Protein AF-A0A832ASS2-F1 (afdb_monomer_lite)

pLDDT: mean 87.21, std 10.21, range [48.78, 98.19]

Secondary structure (DSSP, 8-state):
-HHHHHHHHHHHHHHHHHHHHHHHHTS-TTSHHIIIIIHHHHTSHHHHHHHT--STTTTHHHHHH--S-EEEEEEE-TT----HHHHHHHHHHHHHHHTS-EEEEEEE---SSEEPHHHHHHHHHHHHHHS-TT-EEEEEEEESEESS-TT-SEEEETTTEEEEEHHHHHHHHTT-GGGHHHHHHHHHHHHHHHHTTPPPB--TTSTTBGGGT-HHHHHHH-SS----S--HHHHHHHHHHHHTT-

Radius of gyration: 19.68 Å; chains: 1; bounding box: 65×34×56 Å

Foldseek 3Di:
DVVVVVVVVVVVVVVVVLVVLLCVLVDDCPDPCNLAVLLVLLCDPVSCVSSVQFFFQSVQCVQQVNDDEEEEEEEEAPPDDDDPVLVVLLQVQSCVLNVHHYDYHYDHDDDADAAELVNVVVVCVVVCVPDDDPHQYAYEYEHCHYPDDPFFQKAANTLRYIYGHPVLLCVLCVVPVVCSSLLVLLRSVLRVLRSSPDAADPDLLASSHPLSGGSVSCNVNPPPDDRNHGDPVSSVVSVCSSVVHD

Structure (mmCIF, N/CA/C/O backbone):
data_AF-A0A832ASS2-F1
#
_entry.id   AF-A0A832ASS2-F1
#
loop_
_atom_site.group_PDB
_atom_site.id
_atom_site.type_symbol
_atom_site.label_atom_id
_atom_site.label_alt_id
_atom_site.label_comp_id
_atom_site.label_asym_id
_atom_site.label_entity_id
_atom_site.label_seq_id
_atom_site.pdbx_PDB_ins_code
_atom_site.Cartn_x
_atom_site.Cartn_y
_atom_site.Cartn_z
_atom_site.occupancy
_atom_site.B_iso_or_equiv
_atom_site.auth_seq_id
_atom_site.auth_comp_id
_atom_site.auth_asym_id
_atom_site.auth_atom_id
_atom_site.pdbx_PDB_model_num
ATOM 1 N N . MET A 1 1 ? 43.559 -0.424 -31.364 1.00 61.47 1 MET A N 1
ATOM 2 C CA . MET A 1 1 ? 42.713 0.794 -31.446 1.00 61.47 1 MET A CA 1
ATOM 3 C C . MET A 1 1 ? 41.232 0.488 -31.667 1.00 61.47 1 MET A C 1
ATOM 5 O O . MET A 1 1 ? 40.441 1.004 -30.897 1.00 61.47 1 MET A O 1
ATOM 9 N N . LYS A 1 2 ? 40.840 -0.376 -32.620 1.00 70.19 2 LYS A N 1
ATOM 10 C CA . LYS A 1 2 ? 39.419 -0.649 -32.941 1.00 70.19 2 LYS A CA 1
ATOM 11 C C . LYS A 1 2 ? 38.552 -1.155 -31.769 1.00 70.19 2 LYS A C 1
ATOM 13 O O . LYS A 1 2 ? 37.398 -0.761 -31.664 1.00 70.19 2 LYS A O 1
ATOM 18 N N . THR A 1 3 ? 39.105 -1.963 -30.863 1.00 80.50 3 THR A N 1
ATOM 19 C CA . THR A 1 3 ? 38.368 -2.499 -29.701 1.00 80.50 3 THR A CA 1
ATOM 20 C C . THR A 1 3 ? 37.993 -1.422 -28.683 1.00 80.50 3 THR A C 1
ATOM 22 O O . THR A 1 3 ? 36.864 -1.405 -28.214 1.00 80.50 3 THR A O 1
ATOM 25 N N . LYS A 1 4 ? 38.889 -0.464 -28.406 1.00 84.56 4 LYS A N 1
ATOM 26 C CA . LYS A 1 4 ? 38.627 0.638 -27.462 1.00 84.56 4 LYS A CA 1
ATOM 27 C C . LYS A 1 4 ? 37.506 1.561 -27.951 1.00 84.56 4 LYS A C 1
ATOM 29 O O . LYS A 1 4 ? 36.667 1.970 -27.158 1.00 84.56 4 LYS A O 1
ATOM 34 N N . THR A 1 5 ? 37.465 1.851 -29.253 1.00 89.06 5 THR A N 1
ATOM 35 C CA . THR A 1 5 ? 36.404 2.670 -29.861 1.00 89.06 5 THR A CA 1
ATOM 36 C C . THR A 1 5 ? 35.049 1.961 -29.824 1.00 89.06 5 THR A C 1
ATOM 38 O O . THR A 1 5 ? 34.050 2.586 -29.483 1.00 89.06 5 THR A O 1
ATOM 41 N N . ALA A 1 6 ? 35.010 0.654 -30.108 1.00 89.44 6 ALA A N 1
ATOM 42 C CA . ALA A 1 6 ? 33.781 -0.136 -30.025 1.00 89.44 6 ALA A CA 1
ATOM 43 C C . ALA A 1 6 ? 33.250 -0.236 -28.584 1.00 89.44 6 ALA A C 1
ATOM 45 O O . ALA A 1 6 ? 32.058 -0.047 -28.360 1.00 89.44 6 ALA A O 1
ATOM 46 N N . SER A 1 7 ? 34.130 -0.459 -27.599 1.00 91.19 7 SER A N 1
ATOM 47 C CA . SER A 1 7 ? 33.746 -0.476 -26.181 1.00 91.19 7 SER A CA 1
ATOM 48 C C . SER A 1 7 ? 33.208 0.875 -25.704 1.00 91.19 7 SER A C 1
ATOM 50 O O . SER A 1 7 ? 32.230 0.908 -24.964 1.00 91.19 7 SER A O 1
ATOM 52 N N . LEU A 1 8 ? 33.806 1.987 -26.148 1.00 93.94 8 LEU A N 1
ATOM 53 C CA . LEU A 1 8 ? 33.330 3.328 -25.805 1.00 93.94 8 LEU A CA 1
ATOM 54 C C . LEU A 1 8 ? 31.945 3.614 -26.403 1.00 93.94 8 LEU A C 1
ATOM 56 O O . LEU A 1 8 ? 31.079 4.138 -25.709 1.00 93.94 8 LEU A O 1
ATOM 60 N N . LEU A 1 9 ? 31.723 3.245 -27.668 1.00 94.56 9 LEU A N 1
ATOM 61 C CA . LEU A 1 9 ? 30.418 3.390 -28.319 1.00 94.56 9 LEU A CA 1
ATOM 62 C C . LEU A 1 9 ? 29.346 2.555 -27.619 1.00 94.56 9 LEU A C 1
ATOM 64 O O . LEU A 1 9 ? 28.257 3.059 -27.365 1.00 94.56 9 LEU A O 1
ATOM 68 N N . LEU A 1 10 ? 29.665 1.309 -27.258 1.00 94.81 10 LEU A N 1
ATOM 69 C CA . LEU A 1 10 ? 28.749 0.450 -26.513 1.00 94.81 10 LEU A CA 1
ATOM 70 C C . LEU A 1 10 ? 28.379 1.070 -25.159 1.00 94.81 10 LEU A C 1
ATOM 72 O O . LEU A 1 10 ? 27.199 1.148 -24.828 1.00 94.81 10 LEU A O 1
ATOM 76 N N . LEU A 1 11 ? 29.369 1.557 -24.404 1.00 94.81 11 LEU A N 1
ATOM 77 C CA . LEU A 1 11 ? 29.136 2.234 -23.127 1.00 94.81 11 LEU A CA 1
ATOM 78 C C . LEU A 1 11 ? 28.229 3.461 -23.298 1.00 94.81 11 LEU A C 1
ATOM 80 O O . LEU A 1 11 ? 27.300 3.659 -22.521 1.00 94.81 11 LEU A O 1
ATOM 84 N N . LEU A 1 12 ? 28.469 4.262 -24.337 1.00 95.94 12 LEU A N 1
ATOM 85 C CA . LEU A 1 12 ? 27.682 5.456 -24.625 1.00 95.94 12 LEU A CA 1
ATOM 86 C C . LEU A 1 12 ? 26.229 5.111 -24.981 1.00 95.94 12 LEU A C 1
ATOM 88 O O . LEU A 1 12 ? 25.313 5.758 -24.482 1.00 95.94 12 LEU A O 1
ATOM 92 N N . VAL A 1 13 ? 26.005 4.052 -25.765 1.00 95.69 13 VAL A N 1
ATOM 93 C CA . VAL A 1 13 ? 24.655 3.543 -26.063 1.00 95.69 13 VAL A CA 1
ATOM 94 C C . VAL A 1 13 ? 23.940 3.099 -24.786 1.00 95.69 13 VAL A C 1
ATOM 96 O O . VAL A 1 13 ? 22.773 3.442 -24.598 1.00 95.69 13 VAL A O 1
ATOM 99 N N . VAL A 1 14 ? 24.626 2.391 -23.883 1.00 93.44 14 VAL A N 1
ATOM 100 C CA . VAL A 1 14 ? 24.051 1.962 -22.597 1.00 93.44 14 VAL A CA 1
ATOM 101 C C . VAL A 1 14 ? 23.665 3.166 -21.735 1.00 93.44 14 VAL A C 1
ATOM 103 O O . VAL A 1 14 ? 22.547 3.211 -21.228 1.00 93.44 14 VAL A O 1
ATOM 106 N N . ILE A 1 15 ? 24.544 4.167 -21.617 1.00 93.94 15 ILE A N 1
ATOM 107 C CA . ILE A 1 15 ? 24.279 5.382 -20.831 1.00 93.94 15 ILE A CA 1
ATOM 108 C C . ILE A 1 15 ? 23.090 6.159 -21.405 1.00 93.94 15 ILE A C 1
ATOM 110 O O . ILE A 1 15 ? 22.193 6.537 -20.655 1.00 93.94 15 ILE A O 1
ATOM 114 N N . ILE A 1 16 ? 23.046 6.372 -22.724 1.00 93.88 16 ILE A N 1
ATOM 115 C CA . ILE A 1 16 ? 21.930 7.080 -23.369 1.00 93.88 16 ILE A CA 1
ATOM 116 C C . ILE A 1 16 ? 20.623 6.317 -23.162 1.00 93.88 16 ILE A C 1
ATOM 118 O O . ILE A 1 16 ? 19.623 6.922 -22.787 1.00 93.88 16 ILE A O 1
ATOM 122 N N . THR A 1 17 ? 20.634 4.997 -23.354 1.00 89.94 17 THR A N 1
ATOM 123 C CA . THR A 1 17 ? 19.448 4.158 -23.134 1.00 89.94 17 THR A CA 1
ATOM 124 C C . THR A 1 17 ? 18.961 4.279 -21.693 1.00 89.94 17 THR A C 1
ATOM 126 O O . THR A 1 17 ? 17.774 4.490 -21.466 1.00 89.94 17 THR A O 1
ATOM 129 N N . PHE A 1 18 ? 19.872 4.223 -20.719 1.00 89.50 18 PHE A N 1
ATOM 130 C CA . PHE A 1 18 ? 19.542 4.398 -19.307 1.00 89.50 18 PHE A CA 1
ATOM 131 C C . PHE A 1 18 ? 18.921 5.772 -19.009 1.00 89.50 18 PHE A C 1
ATOM 133 O O . PHE A 1 18 ? 17.894 5.843 -18.338 1.00 89.50 18 PHE A O 1
ATOM 140 N N . ILE A 1 19 ? 19.493 6.856 -19.545 1.00 89.25 19 ILE A N 1
ATOM 141 C CA . ILE A 1 19 ? 18.952 8.214 -19.378 1.00 89.25 19 ILE A CA 1
ATOM 142 C C . ILE A 1 19 ? 17.546 8.312 -19.977 1.00 89.25 19 ILE A C 1
ATOM 144 O O . ILE A 1 19 ? 16.642 8.820 -19.319 1.00 89.25 19 ILE A O 1
ATOM 148 N N . VAL A 1 20 ? 17.341 7.800 -21.195 1.00 89.06 20 VAL A N 1
ATOM 149 C CA . VAL A 1 20 ? 16.027 7.809 -21.857 1.00 89.06 20 VAL A CA 1
ATOM 150 C C . VAL A 1 20 ? 14.998 7.030 -21.040 1.00 89.06 20 VAL A C 1
ATOM 152 O O . VAL A 1 20 ? 13.905 7.540 -20.820 1.00 89.06 20 VAL A O 1
ATOM 155 N N . LEU A 1 21 ? 15.348 5.840 -20.543 1.00 87.06 21 LEU A N 1
ATOM 156 C CA . LEU A 1 21 ? 14.458 5.040 -19.696 1.00 87.06 21 LEU A CA 1
ATOM 157 C C . LEU A 1 21 ? 14.083 5.783 -18.412 1.00 87.06 21 LEU A C 1
ATOM 159 O O . LEU A 1 21 ? 12.909 5.842 -18.064 1.00 87.06 21 LEU A O 1
ATOM 163 N N . LYS A 1 22 ? 15.057 6.401 -17.737 1.00 86.69 22 LYS A N 1
ATOM 164 C CA . LYS A 1 22 ? 14.805 7.171 -16.515 1.00 86.69 22 LYS A CA 1
ATOM 165 C C . LYS A 1 22 ? 13.899 8.379 -16.771 1.00 86.69 22 LYS A C 1
ATOM 167 O O . LYS A 1 22 ? 12.988 8.636 -15.993 1.00 86.69 22 LYS A O 1
ATOM 172 N N . LEU A 1 23 ? 14.111 9.092 -17.879 1.00 86.75 23 LEU A N 1
ATOM 173 C CA . LEU A 1 23 ? 13.244 10.203 -18.285 1.00 86.75 23 LEU A CA 1
ATOM 174 C C . LEU A 1 23 ? 11.825 9.742 -18.644 1.00 86.75 23 LEU A C 1
ATOM 176 O O . LEU A 1 23 ? 10.882 10.492 -18.426 1.00 86.75 23 LEU A O 1
ATOM 180 N N . GLN A 1 24 ? 11.663 8.535 -19.194 1.00 86.50 24 GLN A N 1
ATOM 181 C CA . GLN A 1 24 ? 10.342 7.975 -19.487 1.00 86.50 24 GLN A CA 1
ATOM 182 C C . GLN A 1 24 ? 9.594 7.561 -18.218 1.00 86.50 24 GLN A C 1
ATOM 184 O O . GLN A 1 24 ? 8.413 7.878 -18.113 1.00 86.50 24 GLN A O 1
ATOM 189 N N . VAL A 1 25 ? 10.279 6.930 -17.256 1.00 83.44 25 VAL A N 1
ATOM 190 C CA . VAL A 1 25 ? 9.708 6.584 -15.940 1.00 83.44 25 VAL A CA 1
ATOM 191 C C . VAL A 1 25 ? 9.197 7.833 -15.224 1.00 83.44 25 VAL A C 1
ATOM 193 O O . VAL A 1 25 ? 8.066 7.849 -14.765 1.00 83.44 25 VAL A O 1
ATOM 196 N N . LEU A 1 26 ? 9.993 8.905 -15.199 1.00 81.06 26 LEU A N 1
ATOM 197 C CA . LEU A 1 26 ? 9.614 10.186 -14.584 1.00 81.06 26 LEU A CA 1
ATOM 198 C C . LEU A 1 26 ? 8.683 11.043 -15.465 1.00 81.06 26 LEU A C 1
ATOM 200 O O . LEU A 1 26 ? 8.367 12.180 -15.117 1.00 81.06 26 LEU A O 1
ATOM 204 N N . GLY A 1 27 ? 8.333 10.547 -16.652 1.00 80.00 27 GLY A N 1
ATOM 205 C CA . GLY A 1 27 ? 7.534 11.254 -17.640 1.00 80.00 27 GLY A CA 1
ATOM 206 C C . GLY A 1 27 ? 6.031 11.064 -17.436 1.00 80.00 27 GLY A C 1
ATOM 207 O O . GLY A 1 27 ? 5.545 10.753 -16.359 1.00 80.00 27 GLY A O 1
ATOM 208 N N . ASN A 1 28 ? 5.264 11.254 -18.509 1.00 77.69 28 ASN A N 1
ATOM 209 C CA . ASN A 1 28 ? 3.808 11.107 -18.479 1.00 77.69 28 ASN A CA 1
ATOM 210 C C . ASN A 1 28 ? 3.389 9.644 -18.227 1.00 77.69 28 ASN A C 1
ATOM 212 O O . ASN A 1 28 ? 3.746 8.759 -19.014 1.00 77.69 28 ASN A O 1
ATOM 216 N N . GLU A 1 29 ? 2.552 9.410 -17.211 1.00 72.50 29 GLU A N 1
ATOM 217 C CA . GLU A 1 29 ? 1.964 8.099 -16.881 1.00 72.50 29 GLU A CA 1
ATOM 218 C C . GLU A 1 29 ? 1.182 7.463 -18.038 1.00 72.50 29 GLU A C 1
ATOM 220 O O . GLU A 1 29 ? 1.170 6.246 -18.215 1.00 72.50 29 GLU A O 1
ATOM 225 N N . ASN A 1 30 ? 0.626 8.281 -18.931 1.00 75.38 30 ASN A N 1
ATOM 226 C CA . ASN A 1 30 ? -0.091 7.806 -20.112 1.00 75.38 30 ASN A CA 1
ATOM 227 C C . ASN A 1 30 ? 0.821 7.431 -21.292 1.00 75.38 30 ASN A C 1
ATOM 229 O O . ASN A 1 30 ? 0.328 7.046 -22.358 1.00 75.38 30 ASN A O 1
ATOM 233 N N . SER A 1 31 ? 2.144 7.543 -21.147 1.00 79.94 31 SER A N 1
ATOM 234 C CA . SER A 1 31 ? 3.080 7.152 -22.200 1.00 79.94 31 SER A CA 1
ATOM 235 C C . SER A 1 31 ? 3.002 5.648 -22.485 1.00 79.94 31 SER A C 1
ATOM 237 O O . SER A 1 31 ? 2.748 4.833 -21.599 1.00 79.94 31 SER A O 1
ATOM 239 N N . GLY A 1 32 ? 3.262 5.244 -23.734 1.00 78.25 32 GLY A N 1
ATOM 240 C CA . GLY A 1 32 ? 3.297 3.820 -24.092 1.00 78.25 32 GLY A CA 1
ATOM 241 C C . GLY A 1 32 ? 4.298 3.023 -23.245 1.00 78.25 32 GLY A C 1
ATOM 242 O O . GLY A 1 32 ? 4.034 1.875 -22.910 1.00 78.25 32 GLY A O 1
ATOM 243 N N . PHE A 1 33 ? 5.402 3.655 -22.833 1.00 82.44 33 PHE A N 1
ATOM 244 C CA . PHE A 1 33 ? 6.377 3.054 -21.928 1.00 82.44 33 PHE A CA 1
ATOM 245 C C . PHE A 1 33 ? 5.782 2.784 -20.537 1.00 82.44 33 PHE A C 1
ATOM 247 O O . PHE A 1 33 ? 5.849 1.642 -20.075 1.00 82.44 33 PHE A O 1
ATOM 254 N N . ASN A 1 34 ? 5.154 3.781 -19.902 1.00 76.88 34 ASN A N 1
ATOM 255 C CA . ASN A 1 34 ? 4.555 3.613 -18.571 1.00 76.88 34 ASN A CA 1
ATOM 256 C C . ASN A 1 34 ? 3.369 2.641 -18.596 1.00 76.88 34 ASN A C 1
ATOM 258 O O . ASN A 1 34 ? 3.227 1.808 -17.706 1.00 76.88 34 ASN A O 1
ATOM 262 N N . ARG A 1 35 ? 2.604 2.617 -19.692 1.00 74.12 35 ARG A N 1
ATOM 263 C CA . ARG A 1 35 ? 1.471 1.697 -19.843 1.00 74.12 35 ARG A CA 1
ATOM 264 C C . ARG A 1 35 ? 1.844 0.230 -20.032 1.00 74.12 35 ARG A C 1
ATOM 266 O O . ARG A 1 35 ? 0.951 -0.587 -19.859 1.00 74.12 35 ARG A O 1
ATOM 273 N N . THR A 1 36 ? 3.066 -0.127 -20.438 1.00 79.19 36 THR A N 1
ATOM 274 C CA . THR A 1 36 ? 3.430 -1.541 -20.697 1.00 79.19 36 THR A CA 1
ATOM 275 C C . THR A 1 36 ? 4.758 -1.972 -20.093 1.00 79.19 36 THR A C 1
ATOM 277 O O . THR A 1 36 ? 4.878 -3.074 -19.562 1.00 79.19 36 THR A O 1
ATOM 280 N N . THR A 1 37 ? 5.788 -1.140 -20.208 1.00 84.25 37 THR A N 1
ATOM 281 C CA . THR A 1 37 ? 7.160 -1.509 -19.846 1.00 84.25 37 THR A CA 1
ATOM 282 C C . THR A 1 37 ? 7.429 -1.266 -18.369 1.00 84.25 37 THR A C 1
ATOM 284 O O . THR A 1 37 ? 8.083 -2.101 -17.745 1.00 84.25 37 THR A O 1
ATOM 287 N N . ARG A 1 38 ? 6.880 -0.184 -17.799 1.00 86.69 38 ARG A N 1
ATOM 288 C CA . ARG A 1 38 ? 6.994 0.132 -16.366 1.00 86.69 38 ARG A CA 1
ATOM 289 C C . ARG A 1 38 ? 6.478 -1.014 -15.499 1.00 86.69 38 ARG A C 1
ATOM 291 O O . ARG A 1 38 ? 7.225 -1.493 -14.658 1.00 86.69 38 ARG A O 1
ATOM 298 N N . TYR A 1 39 ? 5.310 -1.572 -15.827 1.00 85.19 39 TYR A N 1
ATOM 299 C CA . TYR A 1 39 ? 4.782 -2.776 -15.173 1.00 85.19 39 TYR A CA 1
ATOM 300 C C . TYR A 1 39 ? 5.780 -3.949 -15.183 1.00 85.19 39 TYR A C 1
ATOM 302 O O . TYR A 1 39 ? 6.123 -4.509 -14.143 1.00 85.19 39 TYR A O 1
ATOM 310 N N . ARG A 1 40 ? 6.301 -4.311 -16.366 1.00 86.62 40 ARG A N 1
ATOM 311 C CA . ARG A 1 40 ? 7.215 -5.458 -16.523 1.00 86.62 40 ARG A CA 1
ATOM 312 C C . ARG A 1 40 ? 8.526 -5.264 -15.767 1.00 86.62 40 ARG A C 1
ATOM 314 O O . ARG A 1 40 ? 9.042 -6.213 -15.182 1.00 86.62 40 ARG A O 1
ATOM 321 N N . LEU A 1 41 ? 9.071 -4.049 -15.792 1.00 88.19 41 LEU A N 1
ATOM 322 C CA . LEU A 1 41 ? 10.289 -3.705 -15.062 1.00 88.19 41 LEU A CA 1
ATOM 323 C C . LEU A 1 41 ? 10.037 -3.641 -13.553 1.00 88.19 41 LEU A C 1
ATOM 325 O O . LEU A 1 41 ? 10.877 -4.113 -12.790 1.00 88.19 41 LEU A O 1
ATOM 329 N N . GLY A 1 42 ? 8.867 -3.159 -13.131 1.00 86.62 42 GLY A N 1
ATOM 330 C CA . GLY A 1 42 ? 8.421 -3.103 -11.739 1.00 86.62 42 GLY A CA 1
ATOM 331 C C . GLY A 1 42 ? 8.400 -4.465 -11.045 1.00 86.62 42 GLY A C 1
ATOM 332 O O . GLY A 1 42 ? 8.463 -4.540 -9.825 1.00 86.62 42 GLY A O 1
ATOM 333 N N . LYS A 1 43 ? 8.422 -5.583 -11.779 1.00 85.81 43 LYS A N 1
ATOM 334 C CA . LYS A 1 43 ? 8.597 -6.916 -11.181 1.00 85.81 43 LYS A CA 1
ATOM 335 C C . LYS A 1 43 ? 9.949 -7.098 -10.473 1.00 85.81 43 LYS A C 1
ATOM 337 O O . LYS A 1 43 ? 10.051 -7.925 -9.568 1.00 85.81 43 LYS A O 1
ATOM 342 N N . TYR A 1 44 ? 10.984 -6.362 -10.879 1.00 85.69 44 TYR A N 1
ATOM 343 C CA . TYR A 1 44 ? 12.352 -6.561 -10.409 1.00 85.69 44 TYR A CA 1
ATOM 344 C C . TYR A 1 44 ? 12.806 -5.442 -9.463 1.00 85.69 44 TYR A C 1
ATOM 346 O O . TYR A 1 44 ? 12.848 -4.277 -9.853 1.00 85.69 44 TYR A O 1
ATOM 354 N N . ASP A 1 45 ? 13.258 -5.807 -8.258 1.00 84.12 45 ASP A N 1
ATOM 355 C CA . ASP A 1 45 ? 13.753 -4.853 -7.248 1.00 84.12 45 ASP A CA 1
ATOM 356 C C . ASP A 1 45 ? 14.862 -3.944 -7.790 1.00 84.12 45 ASP A C 1
ATOM 358 O O . ASP A 1 45 ? 14.830 -2.730 -7.605 1.00 84.12 45 ASP A O 1
ATOM 362 N N . TRP A 1 46 ? 15.830 -4.517 -8.516 1.00 86.00 46 TRP A N 1
ATOM 363 C CA . TRP A 1 46 ? 16.938 -3.744 -9.079 1.00 86.00 46 TRP A CA 1
ATOM 364 C C . TRP A 1 46 ? 16.447 -2.674 -10.055 1.00 86.00 46 TRP A C 1
ATOM 366 O O . TRP A 1 46 ? 17.014 -1.585 -10.090 1.00 86.00 46 TRP A O 1
ATOM 376 N N . ALA A 1 47 ? 15.404 -2.964 -10.837 1.00 88.38 47 ALA A N 1
ATOM 377 C CA . ALA A 1 47 ? 14.887 -2.027 -11.820 1.00 88.38 47 ALA A CA 1
ATOM 378 C C . ALA A 1 47 ? 14.208 -0.859 -11.111 1.00 88.38 47 ALA A C 1
ATOM 380 O O . ALA A 1 47 ? 14.469 0.284 -11.475 1.00 88.38 47 ALA A O 1
ATOM 381 N N . ARG A 1 48 ? 13.415 -1.127 -10.064 1.00 88.44 48 ARG A N 1
ATOM 382 C CA . ARG A 1 48 ? 12.783 -0.074 -9.261 1.00 88.44 48 ARG A CA 1
ATOM 383 C C . ARG A 1 48 ? 13.796 0.857 -8.625 1.00 88.44 48 ARG A C 1
ATOM 385 O O . ARG A 1 48 ? 13.725 2.061 -8.843 1.00 88.44 48 ARG A O 1
ATOM 392 N N . THR A 1 49 ? 14.802 0.300 -7.960 1.00 86.00 49 THR A N 1
ATOM 393 C CA . THR A 1 49 ? 15.857 1.086 -7.312 1.00 86.00 49 THR A CA 1
ATOM 394 C C . THR A 1 49 ? 16.674 1.904 -8.315 1.00 86.00 49 THR A C 1
ATOM 396 O O . THR A 1 49 ? 16.963 3.074 -8.085 1.00 86.00 49 THR A O 1
ATOM 399 N N . VAL A 1 50 ? 17.072 1.305 -9.442 1.00 87.38 50 VAL A N 1
ATOM 400 C CA . VAL A 1 50 ? 17.967 1.955 -10.416 1.00 87.38 50 VAL A CA 1
ATOM 401 C C . VAL A 1 50 ? 17.233 2.998 -11.266 1.00 87.38 50 VAL A C 1
ATOM 403 O O . VAL A 1 50 ? 17.810 4.038 -11.598 1.00 87.38 50 VAL A O 1
ATOM 406 N N . LEU A 1 51 ? 15.970 2.741 -11.613 1.00 88.12 51 LEU A N 1
ATOM 407 C CA . LEU A 1 51 ? 15.146 3.653 -12.407 1.00 88.12 51 LEU A CA 1
ATOM 408 C C . LEU A 1 51 ? 14.381 4.672 -11.551 1.00 88.12 51 LEU A C 1
ATOM 410 O O . LEU A 1 51 ? 13.928 5.673 -12.098 1.00 88.12 51 LEU A O 1
ATOM 414 N N . GLY A 1 52 ? 14.298 4.463 -10.234 1.00 87.75 52 GLY A N 1
ATOM 415 C CA . GLY A 1 52 ? 13.542 5.311 -9.311 1.00 87.75 52 GLY A CA 1
ATOM 416 C C . GLY A 1 52 ? 12.028 5.128 -9.436 1.00 87.75 52 GLY A C 1
ATOM 417 O O . GLY A 1 52 ? 11.302 6.115 -9.397 1.00 87.75 52 GLY A O 1
ATOM 418 N N . MET A 1 53 ? 11.565 3.892 -9.641 1.00 89.88 53 MET A N 1
ATOM 419 C CA . MET A 1 53 ? 10.135 3.556 -9.710 1.00 89.88 53 MET A CA 1
ATOM 420 C C . MET A 1 53 ? 9.602 3.353 -8.285 1.00 89.88 53 MET A C 1
ATOM 422 O O . MET A 1 53 ? 9.668 2.243 -7.753 1.00 89.88 53 MET A O 1
ATOM 426 N N . HIS A 1 54 ? 9.158 4.451 -7.673 1.00 90.44 54 HIS A N 1
ATOM 427 C CA . HIS A 1 54 ? 8.671 4.522 -6.291 1.00 90.44 54 HIS A CA 1
ATOM 428 C C . HIS A 1 54 ? 7.274 5.159 -6.180 1.00 90.44 54 HIS A C 1
ATOM 430 O O . HIS A 1 54 ? 6.900 5.619 -5.107 1.00 90.44 54 HIS A O 1
ATOM 436 N N . SER A 1 55 ? 6.534 5.242 -7.284 1.00 89.50 55 SER A N 1
ATOM 437 C CA . SER A 1 55 ? 5.164 5.757 -7.322 1.00 89.50 55 SER A CA 1
ATOM 438 C C . SER A 1 55 ? 4.148 4.652 -7.029 1.00 89.50 55 SER A C 1
ATOM 440 O O . SER A 1 55 ? 4.468 3.459 -7.084 1.00 89.50 55 SER A O 1
ATOM 442 N N . ASP A 1 56 ? 2.902 5.045 -6.786 1.00 90.75 56 ASP A N 1
ATOM 443 C CA . ASP A 1 56 ? 1.778 4.114 -6.704 1.00 90.75 56 ASP A CA 1
ATOM 444 C C . ASP A 1 56 ? 1.693 3.241 -7.965 1.00 90.75 56 ASP A C 1
ATOM 446 O O . ASP A 1 56 ? 2.022 3.654 -9.080 1.00 90.75 56 ASP A O 1
ATOM 450 N N . GLY A 1 57 ? 1.339 1.972 -7.776 1.00 90.25 57 GLY A N 1
ATOM 451 C CA . GLY A 1 57 ? 1.329 0.962 -8.832 1.00 90.25 57 GLY A CA 1
ATOM 452 C C . GLY A 1 57 ? 2.699 0.437 -9.277 1.00 90.25 57 GLY A C 1
ATOM 453 O O . GLY A 1 57 ? 2.750 -0.588 -9.961 1.00 90.25 57 GLY A O 1
ATOM 454 N N . ASP A 1 58 ? 3.832 1.014 -8.858 1.00 90.94 58 ASP A N 1
ATOM 455 C CA . ASP A 1 58 ? 5.156 0.504 -9.267 1.00 90.94 58 ASP A CA 1
ATOM 456 C C . ASP A 1 58 ? 5.481 -0.891 -8.712 1.00 90.94 58 ASP A C 1
ATOM 458 O O . ASP A 1 58 ? 6.314 -1.625 -9.262 1.00 90.94 58 ASP A O 1
ATOM 462 N N . ALA A 1 59 ? 4.800 -1.306 -7.643 1.00 89.75 59 ALA A N 1
ATOM 463 C CA . ALA A 1 59 ? 4.878 -2.658 -7.102 1.00 89.75 59 ALA A CA 1
ATOM 464 C C . ALA A 1 59 ? 3.746 -3.576 -7.564 1.00 89.75 59 ALA A C 1
ATOM 466 O O . ALA A 1 59 ? 3.711 -4.743 -7.167 1.00 89.75 59 ALA A O 1
ATOM 467 N N . GLN A 1 60 ? 2.874 -3.125 -8.461 1.00 92.12 60 GLN A N 1
ATOM 468 C CA . GLN A 1 60 ? 1.752 -3.916 -8.952 1.00 92.12 60 GLN A CA 1
ATOM 469 C C . GLN A 1 60 ? 2.191 -5.305 -9.447 1.00 92.12 60 GLN A C 1
ATOM 471 O O . GLN A 1 60 ? 1.677 -6.326 -8.987 1.00 92.12 60 GLN A O 1
ATOM 476 N N . ALA A 1 61 ? 3.185 -5.370 -10.340 1.00 90.00 61 ALA A N 1
ATOM 477 C CA . ALA A 1 61 ? 3.695 -6.638 -10.873 1.00 90.00 61 ALA A CA 1
ATOM 478 C C . ALA A 1 61 ? 4.389 -7.505 -9.809 1.00 90.00 61 ALA A C 1
ATOM 480 O O . ALA A 1 61 ? 4.465 -8.727 -9.942 1.00 90.00 61 ALA A O 1
ATOM 481 N N . ARG A 1 62 ? 4.901 -6.890 -8.737 1.00 89.94 62 ARG A N 1
ATOM 482 C CA . ARG A 1 62 ? 5.455 -7.626 -7.599 1.00 89.94 62 ARG A CA 1
ATOM 483 C C . ARG A 1 62 ? 4.332 -8.360 -6.882 1.00 89.94 62 ARG A C 1
ATOM 485 O O . ARG A 1 62 ? 4.419 -9.570 -6.723 1.00 89.94 62 ARG A O 1
ATOM 492 N N . TYR A 1 63 ? 3.259 -7.675 -6.508 1.00 92.75 63 TYR A N 1
ATOM 493 C CA . TYR A 1 63 ? 2.207 -8.286 -5.697 1.00 92.75 63 TYR A CA 1
ATOM 494 C C . TYR A 1 63 ? 1.275 -9.198 -6.494 1.00 92.75 63 TYR A C 1
ATOM 496 O O . TYR A 1 63 ? 0.998 -10.313 -6.046 1.00 92.75 63 TYR A O 1
ATOM 504 N N . LEU A 1 64 ? 0.838 -8.766 -7.680 1.00 92.62 64 LEU A N 1
ATOM 505 C CA . LEU A 1 64 ? -0.178 -9.475 -8.464 1.00 92.62 64 LEU A CA 1
ATOM 506 C C . LEU A 1 64 ? 0.389 -10.630 -9.309 1.00 92.62 64 LEU A C 1
ATOM 508 O O . LEU A 1 64 ? -0.289 -11.645 -9.452 1.00 92.62 64 LEU A O 1
ATOM 512 N N . ASP A 1 65 ? 1.632 -10.499 -9.791 1.00 89.56 65 ASP A N 1
ATOM 513 C CA . ASP A 1 65 ? 2.308 -11.447 -10.703 1.00 89.56 65 ASP A CA 1
ATOM 514 C C . ASP A 1 65 ? 3.560 -12.107 -10.089 1.00 89.56 65 ASP A C 1
ATOM 516 O O . ASP A 1 65 ? 4.310 -12.854 -10.742 1.00 89.56 65 ASP A O 1
ATOM 520 N N . GLY A 1 66 ? 3.846 -11.790 -8.829 1.00 84.94 66 GLY A N 1
ATOM 521 C CA . GLY A 1 66 ? 4.980 -12.325 -8.100 1.00 84.94 66 GLY A CA 1
ATOM 522 C C . GLY A 1 66 ? 4.825 -13.804 -7.767 1.00 84.94 66 GLY A C 1
ATOM 523 O O . GLY A 1 66 ? 3.752 -14.280 -7.412 1.00 84.94 66 GLY A O 1
ATOM 524 N N . SER A 1 67 ? 5.941 -14.528 -7.802 1.00 81.75 67 SER A N 1
ATOM 525 C CA . SER A 1 67 ? 6.037 -15.886 -7.267 1.00 81.75 67 SER A CA 1
ATOM 526 C C . SER A 1 67 ? 6.689 -15.846 -5.884 1.00 81.75 67 SER A C 1
ATOM 528 O O . SER A 1 67 ? 7.799 -15.334 -5.755 1.00 81.75 67 SER A O 1
ATOM 530 N N . GLY A 1 68 ? 6.033 -16.397 -4.863 1.00 87.56 68 GLY A N 1
ATOM 531 C CA . GLY A 1 68 ? 6.584 -16.531 -3.507 1.00 87.56 68 GLY A CA 1
ATOM 532 C C . GLY A 1 68 ? 5.643 -16.019 -2.413 1.00 87.56 68 GLY A C 1
ATOM 533 O O . GLY A 1 68 ? 4.586 -15.479 -2.719 1.00 87.56 68 GLY A O 1
ATOM 534 N N . PRO A 1 69 ? 5.978 -16.181 -1.129 1.00 91.31 69 PRO A N 1
ATOM 535 C CA . PRO A 1 69 ? 5.206 -15.582 -0.041 1.00 91.31 69 PRO A CA 1
ATOM 536 C C . PRO A 1 69 ? 5.352 -14.052 -0.018 1.00 91.31 69 PRO A C 1
ATOM 538 O O . PRO A 1 69 ? 6.305 -13.504 -0.579 1.00 91.31 69 PRO A O 1
ATOM 541 N N . ILE A 1 70 ? 4.398 -13.373 0.616 1.00 93.44 70 ILE A N 1
ATOM 542 C CA . ILE A 1 70 ? 4.481 -11.947 0.957 1.00 93.44 70 ILE A CA 1
ATOM 543 C C . ILE A 1 70 ? 4.852 -11.838 2.437 1.00 93.44 70 ILE A C 1
ATOM 545 O O . ILE A 1 70 ? 4.274 -12.531 3.274 1.00 93.44 70 ILE A O 1
ATOM 549 N N . ALA A 1 71 ? 5.821 -10.990 2.761 1.00 93.56 71 ALA A N 1
ATOM 550 C CA . ALA A 1 71 ? 6.163 -10.650 4.135 1.00 93.56 71 ALA A CA 1
ATOM 551 C C . ALA A 1 71 ? 5.443 -9.350 4.511 1.00 93.56 71 ALA A C 1
ATOM 553 O O . ALA A 1 71 ? 5.775 -8.289 3.991 1.00 93.56 71 ALA A O 1
ATOM 554 N N . LEU A 1 72 ? 4.453 -9.431 5.395 1.00 95.19 72 LEU A N 1
ATOM 555 C CA . LEU A 1 72 ? 3.829 -8.259 5.995 1.00 95.19 72 LEU A CA 1
ATOM 556 C C . LEU A 1 72 ? 4.668 -7.854 7.205 1.00 95.19 72 LEU A C 1
ATOM 558 O O . LEU A 1 72 ? 4.708 -8.577 8.200 1.00 95.19 72 LEU A O 1
ATOM 562 N N . ILE A 1 73 ? 5.369 -6.734 7.093 1.00 94.44 73 ILE A N 1
ATOM 563 C CA . ILE A 1 73 ? 6.309 -6.254 8.099 1.00 94.44 73 ILE A CA 1
ATOM 564 C C . ILE A 1 73 ? 5.697 -5.039 8.781 1.00 94.44 73 ILE A C 1
ATOM 566 O O . ILE A 1 73 ? 5.561 -3.981 8.171 1.00 94.44 73 ILE A O 1
ATOM 570 N N . VAL A 1 74 ? 5.340 -5.190 10.050 1.00 94.94 74 VAL A N 1
ATOM 571 C CA . VAL A 1 74 ? 4.692 -4.141 10.834 1.00 94.94 74 VAL A CA 1
ATOM 572 C C . VAL A 1 74 ? 5.706 -3.543 11.788 1.00 94.94 74 VAL A C 1
ATOM 574 O O . VAL A 1 74 ? 6.288 -4.256 12.606 1.00 94.94 74 VAL A O 1
ATOM 577 N N . VAL A 1 75 ? 5.899 -2.234 11.691 1.00 93.31 75 VAL A N 1
ATOM 578 C CA . VAL A 1 75 ? 6.805 -1.473 12.541 1.00 93.31 75 VAL A CA 1
ATOM 579 C C . VAL A 1 75 ? 6.006 -0.441 13.324 1.00 93.31 75 VAL A C 1
ATOM 581 O O . VAL A 1 75 ? 5.284 0.358 12.735 1.00 93.31 75 VAL A O 1
ATOM 584 N N . LYS A 1 76 ? 6.129 -0.457 14.653 1.00 93.38 76 LYS A N 1
ATOM 585 C CA . LYS A 1 76 ? 5.406 0.457 15.551 1.00 93.38 76 LYS A CA 1
ATOM 586 C C . LYS A 1 76 ? 6.239 0.821 16.790 1.00 93.38 76 LYS A C 1
ATOM 588 O O . LYS A 1 76 ? 7.154 0.060 17.126 1.00 93.38 76 LYS A O 1
ATOM 593 N N . PRO A 1 77 ? 5.943 1.936 17.482 1.00 90.56 77 PRO A N 1
ATOM 594 C CA . PRO A 1 77 ? 6.514 2.219 18.793 1.00 90.56 77 PRO A CA 1
ATOM 595 C C . PRO A 1 77 ? 5.972 1.284 19.884 1.00 90.56 77 PRO A C 1
ATOM 597 O O . PRO A 1 77 ? 4.867 0.748 19.774 1.00 90.56 77 PRO A O 1
ATOM 600 N N . ASP A 1 78 ? 6.725 1.129 20.974 1.00 86.25 78 ASP A N 1
ATOM 601 C CA . ASP A 1 78 ? 6.405 0.203 22.077 1.00 86.25 78 ASP A CA 1
ATOM 602 C C . ASP A 1 78 ? 5.097 0.551 22.813 1.00 86.25 78 ASP A C 1
ATOM 604 O O . ASP A 1 78 ? 4.382 -0.321 23.300 1.00 86.25 78 ASP A O 1
ATOM 608 N N . ASN A 1 79 ? 4.767 1.837 22.910 1.00 86.00 79 ASN A N 1
ATOM 609 C CA . ASN A 1 79 ? 3.580 2.353 23.604 1.00 86.00 79 ASN A CA 1
ATOM 610 C C . ASN A 1 79 ? 2.342 2.470 22.702 1.00 86.00 79 ASN A C 1
ATOM 612 O O . ASN A 1 79 ? 1.286 2.881 23.187 1.00 86.00 79 ASN A O 1
ATOM 616 N N . ILE A 1 80 ? 2.460 2.148 21.413 1.00 88.75 80 ILE A N 1
ATOM 617 C CA . ILE A 1 80 ? 1.331 2.111 20.491 1.00 88.75 80 ILE A CA 1
ATOM 618 C C . ILE A 1 80 ? 0.947 0.646 20.275 1.00 88.75 80 ILE A C 1
ATOM 620 O O . ILE A 1 80 ? 1.765 -0.203 19.904 1.00 88.75 80 ILE A O 1
ATOM 624 N N . SER A 1 81 ? -0.319 0.335 20.544 1.00 86.50 81 SER A N 1
ATOM 625 C CA . SER A 1 81 ? -0.882 -0.992 20.312 1.00 86.50 81 SER A CA 1
ATOM 626 C C . SER A 1 81 ? -1.597 -1.007 18.971 1.00 86.50 81 SER A C 1
ATOM 628 O O . SER A 1 81 ? -2.414 -0.133 18.700 1.00 86.50 81 SER A O 1
ATOM 630 N N . LEU A 1 82 ? -1.317 -2.032 18.176 1.00 90.25 82 LEU A N 1
ATOM 631 C CA . LEU A 1 82 ? -2.062 -2.365 16.972 1.00 90.25 82 LEU A CA 1
ATOM 632 C C . LEU A 1 82 ? -2.585 -3.789 17.146 1.00 90.25 82 LEU A C 1
ATOM 634 O O . LEU A 1 82 ? -1.793 -4.692 17.431 1.00 90.25 82 LEU A O 1
ATOM 638 N N . ASP A 1 83 ? -3.902 -3.977 17.048 1.00 93.31 83 ASP A N 1
ATOM 639 C CA . ASP A 1 83 ? -4.517 -5.277 17.310 1.00 93.31 83 ASP A CA 1
ATOM 640 C C . ASP A 1 83 ? -4.009 -6.324 16.301 1.00 93.31 83 ASP A C 1
ATOM 642 O O . ASP A 1 83 ? -4.081 -6.160 15.079 1.00 93.31 83 ASP A O 1
ATOM 646 N N . GLY A 1 84 ? -3.494 -7.440 16.821 1.00 93.88 84 GLY A N 1
ATOM 647 C CA . GLY A 1 84 ? -3.059 -8.571 16.007 1.00 93.88 84 GLY A CA 1
ATOM 648 C C . GLY A 1 84 ? -4.189 -9.178 15.171 1.00 93.88 84 GLY A C 1
ATOM 649 O O . GLY A 1 84 ? -3.920 -9.729 14.103 1.00 93.88 84 GLY A O 1
ATOM 650 N N . LYS A 1 85 ? -5.448 -9.049 15.609 1.00 95.88 85 LYS A N 1
ATOM 651 C CA . LYS A 1 85 ? -6.627 -9.435 14.834 1.00 95.88 85 LYS A CA 1
ATOM 652 C C . LYS A 1 85 ? -6.729 -8.606 13.556 1.00 95.88 85 LYS A C 1
ATOM 654 O O . LYS A 1 85 ? -6.837 -9.204 12.491 1.00 95.88 85 LYS A O 1
ATOM 659 N N . VAL A 1 86 ? -6.614 -7.278 13.652 1.00 96.44 86 VAL A N 1
ATOM 660 C CA . VAL A 1 86 ? -6.638 -6.348 12.505 1.00 96.44 86 VAL A CA 1
ATOM 661 C C . VAL A 1 86 ? -5.526 -6.675 11.510 1.00 96.44 86 VAL A C 1
ATOM 663 O O . VAL A 1 86 ? -5.767 -6.767 10.307 1.00 96.44 86 VAL A O 1
ATOM 666 N N . LEU A 1 87 ? -4.317 -6.949 12.003 1.00 97.19 87 LEU A N 1
ATOM 667 C CA . LEU A 1 87 ? -3.186 -7.351 11.161 1.00 97.19 87 LEU A CA 1
ATOM 668 C C . LEU A 1 87 ? -3.408 -8.698 10.462 1.00 97.19 87 LEU A C 1
ATOM 670 O O . LEU A 1 87 ? -3.088 -8.845 9.281 1.00 97.19 87 LEU A O 1
ATOM 674 N N . GLY A 1 88 ? -3.962 -9.686 11.169 1.00 97.81 88 GLY A N 1
ATOM 675 C CA . GLY A 1 88 ? -4.314 -10.981 10.582 1.00 97.81 88 GLY A CA 1
ATOM 676 C C . GLY A 1 88 ? -5.398 -10.852 9.510 1.00 97.81 88 GLY A C 1
ATOM 677 O O . GLY A 1 88 ? -5.333 -11.493 8.462 1.00 97.81 88 GLY A O 1
ATOM 678 N N . GLU A 1 89 ? -6.360 -9.973 9.752 1.00 97.88 89 GLU A N 1
ATOM 679 C CA . GLU A 1 89 ? -7.435 -9.612 8.841 1.00 97.88 89 GLU A CA 1
ATOM 680 C C . GLU A 1 89 ? -6.930 -8.899 7.576 1.00 97.88 89 GLU A C 1
ATOM 682 O O . GLU A 1 89 ? -7.362 -9.221 6.466 1.00 97.88 89 GLU A O 1
ATOM 687 N N . PHE A 1 90 ? -5.969 -7.988 7.714 1.00 98.19 90 PHE A N 1
ATOM 688 C CA . PHE A 1 90 ? -5.285 -7.354 6.589 1.00 98.19 90 PHE A CA 1
ATOM 689 C C . PHE A 1 90 ? -4.478 -8.369 5.766 1.00 98.19 90 PHE A C 1
ATOM 691 O O . PHE A 1 90 ? -4.627 -8.455 4.544 1.00 98.19 90 PHE A O 1
ATOM 698 N N . ALA A 1 91 ? -3.690 -9.217 6.435 1.00 97.88 91 ALA A N 1
ATOM 699 C CA . ALA A 1 91 ? -2.923 -10.284 5.793 1.00 97.88 91 ALA A CA 1
ATOM 700 C C . ALA A 1 91 ? -3.820 -11.263 5.013 1.00 97.88 91 ALA A C 1
ATOM 702 O O . ALA A 1 91 ? -3.473 -11.678 3.904 1.00 97.88 91 ALA A O 1
ATOM 703 N N . ALA A 1 92 ? -4.989 -11.613 5.557 1.00 98.12 92 ALA A N 1
ATOM 704 C CA . ALA A 1 92 ? -5.955 -12.481 4.889 1.00 98.12 92 ALA A CA 1
ATOM 705 C C . ALA A 1 92 ? -6.491 -11.863 3.588 1.00 98.12 92 ALA A C 1
ATOM 707 O O . ALA A 1 92 ? -6.608 -12.560 2.578 1.00 98.12 92 ALA A O 1
ATOM 708 N N . ARG A 1 93 ? -6.757 -10.553 3.579 1.00 97.69 93 ARG A N 1
ATOM 709 C CA . ARG A 1 93 ? -7.262 -9.830 2.402 1.00 97.69 93 ARG A CA 1
ATOM 710 C C . ARG A 1 93 ? -6.196 -9.666 1.323 1.00 97.69 93 ARG A C 1
ATOM 712 O O . ARG A 1 93 ? -6.467 -9.977 0.163 1.00 97.69 93 ARG A O 1
ATOM 719 N N . ILE A 1 94 ? -4.958 -9.324 1.695 1.00 97.06 94 ILE A N 1
ATOM 720 C CA . ILE A 1 94 ? -3.813 -9.357 0.765 1.00 97.06 94 ILE A CA 1
ATOM 721 C C . ILE A 1 94 ? -3.659 -10.759 0.165 1.00 97.06 94 ILE A C 1
ATOM 723 O O . ILE A 1 94 ? -3.492 -10.902 -1.049 1.00 97.06 94 ILE A O 1
ATOM 727 N N . SER A 1 95 ? -3.736 -11.804 0.993 1.00 96.81 95 SER A N 1
ATOM 728 C CA . SER A 1 95 ? -3.640 -13.195 0.541 1.00 96.81 95 SER A CA 1
ATOM 729 C C . SER A 1 95 ? -4.734 -13.540 -0.473 1.00 96.81 95 SER A C 1
ATOM 731 O O . SER A 1 95 ? -4.437 -14.104 -1.526 1.00 96.81 95 SER A O 1
ATOM 733 N N . ALA A 1 96 ? -5.981 -13.132 -0.221 1.00 96.38 96 ALA A N 1
ATOM 734 C CA . ALA A 1 96 ? -7.102 -13.354 -1.132 1.00 96.38 96 ALA A CA 1
ATOM 735 C C . ALA A 1 96 ? -6.923 -12.632 -2.482 1.00 96.38 96 ALA A C 1
ATOM 737 O O . ALA A 1 96 ? -7.168 -13.218 -3.537 1.00 96.38 96 ALA A O 1
ATOM 738 N N . ILE A 1 97 ? -6.447 -11.385 -2.462 1.00 95.19 97 ILE A N 1
ATOM 739 C CA . ILE A 1 97 ? -6.222 -10.567 -3.664 1.00 95.19 97 ILE A CA 1
ATOM 740 C C . ILE A 1 97 ? -5.072 -11.117 -4.498 1.00 95.19 97 ILE A C 1
ATOM 742 O O . ILE A 1 97 ? -5.173 -11.249 -5.719 1.00 95.19 97 ILE A O 1
ATOM 746 N N . THR A 1 98 ? -3.959 -11.439 -3.849 1.00 94.62 98 THR A N 1
ATOM 747 C CA . THR A 1 98 ? -2.724 -11.854 -4.524 1.00 94.62 98 THR A CA 1
ATOM 748 C C . THR A 1 98 ? -2.708 -13.349 -4.840 1.00 94.62 98 THR A C 1
ATOM 750 O O . THR A 1 98 ? -1.995 -13.772 -5.746 1.00 94.62 98 THR A O 1
ATOM 753 N N . GLY A 1 99 ? -3.531 -14.148 -4.153 1.00 95.00 99 GLY A N 1
ATOM 754 C CA . GLY A 1 99 ? -3.538 -15.609 -4.234 1.00 95.00 99 GLY A CA 1
ATOM 755 C C . GLY A 1 99 ? -2.326 -16.253 -3.557 1.00 95.00 99 GLY A C 1
ATOM 756 O O . GLY A 1 99 ? -1.930 -17.357 -3.934 1.00 95.00 99 GLY A O 1
ATOM 757 N N . ARG A 1 100 ? -1.679 -15.552 -2.617 1.00 93.38 100 ARG A N 1
ATOM 758 C CA . ARG A 1 100 ? -0.361 -15.917 -2.083 1.00 93.38 100 ARG A CA 1
ATOM 759 C C . ARG A 1 100 ? -0.337 -15.893 -0.558 1.00 93.38 100 ARG A C 1
ATOM 761 O O . ARG A 1 100 ? -0.952 -15.019 0.041 1.00 93.38 100 ARG A O 1
ATOM 768 N N . PRO A 1 101 ? 0.420 -16.799 0.087 1.00 94.38 101 PRO A N 1
ATOM 769 C CA . PRO A 1 101 ? 0.528 -16.800 1.538 1.00 94.38 101 PRO A CA 1
ATOM 770 C C . PRO A 1 101 ? 1.216 -15.523 2.033 1.00 94.38 101 PRO A C 1
ATOM 772 O O . PRO A 1 101 ? 2.250 -15.118 1.494 1.00 94.38 101 PRO A O 1
ATOM 775 N N . VAL A 1 102 ? 0.661 -14.934 3.092 1.00 95.44 102 VAL A N 1
ATOM 776 C CA . VAL A 1 102 ? 1.202 -13.750 3.769 1.00 95.44 102 VAL A CA 1
ATOM 777 C C . VAL A 1 102 ? 1.725 -14.167 5.142 1.00 95.44 102 VAL A C 1
ATOM 779 O O . VAL A 1 102 ? 1.008 -14.794 5.918 1.00 95.44 102 VAL A O 1
ATOM 782 N N . SER A 1 103 ? 2.986 -13.854 5.431 1.00 93.69 103 SER A N 1
ATOM 783 C CA . SER A 1 103 ? 3.615 -14.070 6.739 1.00 93.69 103 SER A CA 1
ATOM 784 C C . SER A 1 103 ? 3.744 -12.739 7.467 1.00 93.69 103 SER A C 1
ATOM 786 O O . SER A 1 103 ? 4.305 -11.800 6.909 1.00 93.69 103 SER A O 1
ATOM 788 N N . LEU A 1 104 ? 3.229 -12.666 8.692 1.00 93.19 104 LEU A N 1
ATOM 789 C CA . LEU A 1 104 ? 3.271 -11.467 9.524 1.00 93.19 104 LEU A CA 1
ATOM 790 C C . LEU A 1 104 ? 4.548 -11.443 10.375 1.00 93.19 104 LEU A C 1
ATOM 792 O O . LEU A 1 104 ? 4.832 -12.398 11.099 1.00 93.19 104 LEU A O 1
ATOM 796 N N . PHE A 1 105 ? 5.274 -10.332 10.319 1.00 90.50 105 PHE A N 1
ATOM 797 C CA . PHE A 1 105 ? 6.445 -10.044 11.137 1.00 90.50 105 PHE A CA 1
ATOM 798 C C . PHE A 1 105 ? 6.213 -8.726 11.871 1.00 90.50 105 PHE A C 1
ATOM 800 O O . PHE A 1 105 ? 6.144 -7.670 11.248 1.00 90.50 105 PHE A O 1
ATOM 807 N N . ASN A 1 106 ? 6.102 -8.790 13.196 1.00 84.75 106 ASN A N 1
ATOM 808 C CA . ASN A 1 106 ? 5.959 -7.604 14.035 1.00 84.75 106 ASN A CA 1
ATOM 809 C C . ASN A 1 106 ? 7.326 -7.192 14.573 1.00 84.75 106 ASN A C 1
ATOM 811 O O . ASN A 1 106 ? 8.039 -8.010 15.156 1.00 84.75 106 ASN A O 1
ATOM 815 N N . GLN A 1 107 ? 7.669 -5.921 14.402 1.00 79.31 107 GLN A N 1
ATOM 816 C CA . GLN A 1 107 ? 8.895 -5.332 14.906 1.00 79.31 107 GLN A CA 1
ATOM 817 C C . GLN A 1 107 ? 8.573 -4.076 15.721 1.00 79.31 107 GLN A C 1
ATOM 819 O O . GLN A 1 107 ? 8.078 -3.074 15.211 1.00 79.31 107 GLN A O 1
ATOM 824 N N . GLU A 1 108 ? 8.894 -4.127 17.006 1.00 72.06 108 GLU A N 1
ATOM 825 C CA . GLU A 1 108 ? 8.823 -2.977 17.904 1.00 72.06 108 GLU A CA 1
ATOM 826 C C . GLU A 1 108 ? 10.190 -2.297 17.867 1.00 72.06 108 GLU A C 1
ATOM 828 O O . GLU A 1 108 ? 11.165 -2.810 18.419 1.00 72.06 108 GLU A O 1
ATOM 833 N N . SER A 1 109 ? 10.336 -1.247 17.055 1.00 67.38 109 SER A N 1
ATOM 834 C CA . SER A 1 109 ? 11.672 -0.670 16.841 1.00 67.38 109 SER A CA 1
ATOM 835 C C . SER A 1 109 ? 11.707 0.770 16.359 1.00 67.38 109 SER A C 1
ATOM 837 O O . SER A 1 109 ? 12.727 1.181 15.798 1.00 67.38 109 SER A O 1
ATOM 839 N N . ILE A 1 110 ? 10.627 1.532 16.516 1.00 73.38 110 ILE A N 1
ATOM 840 C CA . ILE A 1 110 ? 10.646 2.951 16.153 1.00 73.38 110 ILE A CA 1
ATOM 841 C C . ILE A 1 110 ? 10.446 3.821 17.374 1.00 73.38 110 ILE A C 1
ATOM 843 O O . ILE A 1 110 ? 9.665 3.504 18.268 1.00 73.38 110 ILE A O 1
ATOM 847 N N . GLN A 1 111 ? 11.217 4.905 17.424 1.00 75.81 111 GLN A N 1
ATOM 848 C CA . GLN A 1 111 ? 11.017 5.926 18.437 1.00 75.81 111 GLN A CA 1
ATOM 849 C C . GLN A 1 111 ? 9.656 6.582 18.213 1.00 75.81 111 GLN A C 1
ATOM 851 O O . GLN A 1 111 ? 9.210 6.730 17.076 1.00 75.81 111 GLN A O 1
ATOM 856 N N . ASN A 1 112 ? 9.014 6.977 19.309 1.00 74.69 112 ASN A N 1
ATOM 857 C CA . ASN A 1 112 ? 7.820 7.808 19.235 1.00 74.69 112 ASN A CA 1
ATOM 858 C C . ASN A 1 112 ? 8.109 9.141 18.560 1.00 74.69 112 ASN A C 1
ATOM 860 O O . ASN A 1 112 ? 9.202 9.694 18.709 1.00 74.69 112 ASN A O 1
ATOM 864 N N . GLY A 1 113 ? 7.090 9.664 17.889 1.00 84.31 113 GLY A N 1
ATOM 865 C CA . GLY A 1 113 ? 7.111 10.975 17.272 1.00 84.31 113 GLY A CA 1
ATOM 866 C C . GLY A 1 113 ? 6.576 10.976 15.846 1.00 84.31 113 GLY A C 1
ATOM 867 O O . GLY A 1 113 ? 5.993 10.006 15.358 1.00 84.31 113 GLY A O 1
ATOM 868 N N . ILE A 1 114 ? 6.788 12.120 15.201 1.00 89.69 114 ILE A N 1
ATOM 869 C CA . ILE A 1 114 ? 6.407 12.380 13.817 1.00 89.69 114 ILE A CA 1
ATOM 870 C C . ILE A 1 114 ? 7.496 11.803 12.911 1.00 89.69 114 ILE A C 1
ATOM 872 O O . ILE A 1 114 ? 8.648 12.229 12.995 1.00 89.69 114 ILE A O 1
ATOM 876 N N . LEU A 1 115 ? 7.148 10.835 12.063 1.00 90.81 115 LEU A N 1
ATOM 877 C CA . LEU A 1 115 ? 8.094 10.247 11.114 1.00 90.81 115 LEU A CA 1
ATOM 878 C C . LEU A 1 115 ? 8.253 11.112 9.858 1.00 90.81 115 LEU A C 1
ATOM 880 O O . LEU A 1 115 ? 7.274 11.392 9.166 1.00 90.81 115 LEU A O 1
ATOM 884 N N . SER A 1 116 ? 9.495 11.463 9.525 1.00 92.25 116 SER A N 1
ATOM 885 C CA . SER A 1 116 ? 9.855 12.015 8.212 1.00 92.25 116 SER A CA 1
ATOM 886 C C . SER A 1 116 ? 10.129 10.904 7.188 1.00 92.25 116 SER A C 1
ATOM 888 O O . SER A 1 116 ? 10.392 9.752 7.551 1.00 92.25 116 SER A O 1
ATOM 890 N N . ASP A 1 117 ? 10.172 11.245 5.894 1.00 89.88 117 ASP A N 1
ATOM 891 C CA . ASP A 1 117 ? 10.600 10.313 4.831 1.00 89.88 117 ASP A CA 1
ATOM 892 C C . ASP A 1 117 ? 11.998 9.727 5.091 1.00 89.88 117 ASP A C 1
ATOM 894 O O . ASP A 1 117 ? 12.252 8.553 4.804 1.00 89.88 117 ASP A O 1
ATOM 898 N N . MET A 1 118 ? 12.898 10.529 5.676 1.00 88.88 118 MET A N 1
ATOM 899 C CA . MET A 1 118 ? 14.251 10.099 6.036 1.00 88.88 118 MET A CA 1
ATOM 900 C C . MET A 1 118 ? 14.239 9.063 7.164 1.00 88.88 118 MET A C 1
ATOM 902 O O . MET A 1 118 ? 15.072 8.153 7.177 1.00 88.88 118 MET A O 1
ATOM 906 N N . ASP A 1 119 ? 13.330 9.198 8.126 1.00 90.69 119 ASP A N 1
ATOM 907 C CA . ASP A 1 119 ? 13.205 8.237 9.220 1.00 90.69 119 ASP A CA 1
ATOM 908 C C . ASP A 1 119 ? 12.628 6.920 8.711 1.00 90.69 119 ASP A C 1
ATOM 910 O O . ASP A 1 119 ? 13.180 5.860 9.010 1.00 90.69 119 ASP A O 1
ATOM 914 N N . MET A 1 120 ? 11.607 6.982 7.852 1.00 92.00 120 MET A N 1
ATOM 915 C CA . MET A 1 120 ? 11.053 5.806 7.177 1.00 92.00 120 MET A CA 1
ATOM 916 C C . MET A 1 120 ? 12.109 5.065 6.343 1.00 92.00 120 MET A C 1
ATOM 918 O O . MET A 1 120 ? 12.180 3.836 6.397 1.00 92.00 120 MET A O 1
ATOM 922 N N . ASP A 1 121 ? 13.005 5.787 5.660 1.00 91.06 121 ASP A N 1
ATOM 923 C CA . ASP A 1 121 ? 14.110 5.181 4.904 1.00 91.06 121 ASP A CA 1
ATOM 924 C C . ASP A 1 121 ? 15.047 4.375 5.812 1.00 91.06 121 ASP A C 1
ATOM 926 O O . ASP A 1 121 ? 15.385 3.224 5.517 1.00 91.06 121 ASP A O 1
ATOM 930 N N . LYS A 1 122 ? 15.432 4.952 6.958 1.00 90.12 122 LYS A N 1
ATOM 931 C CA . LYS A 1 122 ? 16.295 4.282 7.944 1.00 90.12 122 LYS A CA 1
ATOM 932 C C . LYS A 1 122 ? 15.625 3.046 8.535 1.00 90.12 122 LYS A C 1
ATOM 934 O O . LYS A 1 122 ? 16.293 2.026 8.720 1.00 90.12 122 LYS A O 1
ATOM 939 N N . ILE A 1 123 ? 14.327 3.135 8.829 1.00 89.56 123 ILE A N 1
ATOM 940 C CA . ILE A 1 123 ? 13.522 2.030 9.360 1.00 89.56 123 ILE A CA 1
ATOM 941 C C . ILE A 1 123 ? 13.519 0.874 8.365 1.00 89.56 123 ILE A C 1
ATOM 943 O O . ILE A 1 123 ? 13.922 -0.239 8.704 1.00 89.56 123 ILE A O 1
ATOM 947 N N . VAL A 1 124 ? 13.151 1.151 7.113 1.00 88.94 124 VAL A N 1
ATOM 948 C CA . VAL A 1 124 ? 13.105 0.137 6.059 1.00 88.94 124 VAL A CA 1
ATOM 949 C C . VAL A 1 124 ? 14.483 -0.481 5.824 1.00 88.94 124 VAL A C 1
ATOM 951 O O . VAL A 1 124 ? 14.591 -1.703 5.730 1.00 88.94 124 VAL A O 1
ATOM 954 N N . GLU A 1 125 ? 15.555 0.315 5.764 1.00 86.81 125 GLU A N 1
ATOM 955 C CA . GLU A 1 125 ? 16.914 -0.208 5.575 1.00 86.81 125 GLU A CA 1
ATOM 956 C C . GLU A 1 125 ? 17.345 -1.121 6.737 1.00 86.81 125 GLU A C 1
ATOM 958 O O . GLU A 1 125 ? 17.934 -2.187 6.526 1.00 86.81 125 GLU A O 1
ATOM 963 N N . ALA A 1 126 ? 17.058 -0.730 7.982 1.00 84.62 126 ALA A N 1
ATOM 964 C CA . ALA A 1 126 ? 17.348 -1.544 9.159 1.00 84.62 126 ALA A CA 1
ATOM 965 C C . ALA A 1 126 ? 16.569 -2.867 9.138 1.00 84.62 126 ALA A C 1
ATOM 967 O O . ALA A 1 126 ? 17.162 -3.932 9.328 1.00 84.62 126 ALA A O 1
ATOM 968 N N . THR A 1 127 ? 15.274 -2.818 8.835 1.00 84.94 127 THR A N 1
ATOM 969 C CA . THR A 1 127 ? 14.404 -3.994 8.843 1.00 84.94 127 THR A CA 1
ATOM 970 C C . THR A 1 127 ? 14.671 -4.941 7.672 1.00 84.94 127 THR A C 1
ATOM 972 O O . THR A 1 127 ? 14.768 -6.153 7.876 1.00 84.94 127 THR A O 1
ATOM 975 N N . ARG A 1 128 ? 14.895 -4.431 6.452 1.00 80.81 128 ARG A N 1
ATOM 976 C CA . ARG A 1 128 ? 15.237 -5.271 5.286 1.00 80.81 128 ARG A CA 1
ATOM 977 C C . ARG A 1 128 ? 16.518 -6.070 5.488 1.00 80.81 128 ARG A C 1
ATOM 979 O O . ARG A 1 128 ? 16.597 -7.212 5.041 1.00 80.81 128 ARG A O 1
ATOM 986 N N . ARG A 1 129 ? 17.508 -5.494 6.180 1.00 73.88 129 ARG A N 1
ATOM 987 C CA . ARG A 1 129 ? 18.743 -6.208 6.546 1.00 73.88 129 ARG A CA 1
ATOM 988 C C . ARG A 1 129 ? 18.492 -7.372 7.503 1.00 73.88 129 ARG A C 1
ATOM 990 O O . ARG A 1 129 ? 19.238 -8.344 7.453 1.00 73.88 129 ARG A O 1
ATOM 997 N N . ALA A 1 130 ? 17.480 -7.270 8.363 1.00 71.06 130 ALA A N 1
ATOM 998 C CA . ALA A 1 130 ? 17.211 -8.247 9.410 1.00 71.06 130 ALA A CA 1
ATOM 999 C C . ALA A 1 130 ? 16.361 -9.434 8.938 1.00 71.06 130 ALA A C 1
ATOM 1001 O O . ALA A 1 130 ? 16.610 -10.555 9.378 1.00 71.06 130 ALA A O 1
ATOM 1002 N N . TYR A 1 131 ? 15.374 -9.207 8.063 1.00 63.84 131 TYR A N 1
ATOM 1003 C CA . TYR A 1 131 ? 14.357 -10.226 7.802 1.00 63.84 131 TYR A CA 1
ATOM 1004 C C . TYR A 1 131 ? 14.634 -11.069 6.557 1.00 63.84 131 TYR A C 1
ATOM 1006 O O . TYR A 1 131 ? 14.857 -12.262 6.726 1.00 63.84 131 TYR A O 1
ATOM 1014 N N . LEU A 1 132 ? 14.636 -10.545 5.322 1.00 63.59 132 LEU A N 1
ATOM 1015 C CA . LEU A 1 132 ? 14.659 -11.430 4.140 1.00 63.59 132 LEU A CA 1
ATOM 1016 C C . LEU A 1 132 ? 15.108 -10.739 2.827 1.00 63.59 132 LEU A C 1
ATOM 1018 O O . LEU A 1 132 ? 14.283 -10.097 2.164 1.00 63.59 132 LEU A O 1
ATOM 1022 N N . PRO A 1 133 ? 16.360 -10.942 2.362 1.00 59.88 133 PRO A N 1
ATOM 1023 C CA . PRO A 1 133 ? 16.788 -10.525 1.025 1.00 59.88 133 PRO A CA 1
ATOM 1024 C C . PRO A 1 133 ? 15.942 -11.204 -0.066 1.00 59.88 133 PRO A C 1
ATOM 1026 O O . PRO A 1 133 ? 15.882 -12.430 -0.134 1.00 59.88 133 PRO A O 1
ATOM 1029 N N . GLY A 1 134 ? 15.293 -10.417 -0.929 1.00 62.88 134 GLY A N 1
ATOM 1030 C CA . GLY A 1 134 ? 14.50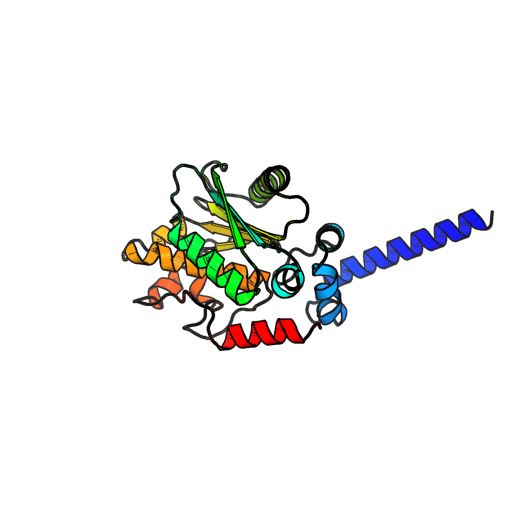4 -10.919 -2.065 1.00 62.88 134 GLY A CA 1
ATOM 1031 C C . GLY A 1 134 ? 13.081 -11.388 -1.735 1.00 62.88 134 GLY A C 1
ATOM 1032 O O . GLY A 1 134 ? 12.403 -11.920 -2.615 1.00 62.88 134 GLY A O 1
ATOM 1033 N N . SER A 1 135 ? 12.608 -11.197 -0.497 1.00 71.19 135 SER A N 1
ATOM 1034 C CA . SER A 1 135 ? 11.182 -11.358 -0.189 1.00 71.19 135 SER A CA 1
ATOM 1035 C C . SER A 1 135 ? 10.358 -10.224 -0.793 1.00 71.19 135 SER A C 1
ATOM 1037 O O . SER A 1 135 ? 10.876 -9.159 -1.131 1.00 71.19 135 SER A O 1
ATOM 1039 N N . GLN A 1 136 ? 9.062 -10.464 -0.962 1.00 87.50 136 GLN A N 1
ATOM 1040 C CA . GLN A 1 136 ? 8.131 -9.425 -1.371 1.00 87.50 136 GLN A CA 1
ATOM 1041 C C . GLN A 1 136 ? 7.479 -8.851 -0.130 1.00 87.50 136 GLN A C 1
ATOM 1043 O O . GLN A 1 136 ? 6.611 -9.486 0.461 1.00 87.50 136 GLN A O 1
ATOM 1048 N N . ASP A 1 137 ? 7.978 -7.702 0.294 1.00 90.75 137 ASP A N 1
ATOM 1049 C CA . ASP A 1 137 ? 7.616 -7.062 1.545 1.00 90.75 137 ASP A CA 1
ATOM 1050 C C . ASP A 1 137 ? 6.528 -6.006 1.348 1.00 90.75 137 ASP A C 1
ATOM 1052 O O . ASP A 1 137 ? 6.607 -5.214 0.414 1.00 90.75 137 ASP A O 1
ATOM 1056 N N . VAL A 1 138 ? 5.543 -6.010 2.248 1.00 94.12 138 VAL A N 1
ATOM 1057 C CA . VAL A 1 138 ? 4.602 -4.908 2.478 1.00 94.12 138 VAL A CA 1
ATOM 1058 C C . VAL A 1 138 ? 4.932 -4.346 3.853 1.00 94.12 138 VAL A C 1
ATOM 1060 O O . VAL A 1 138 ? 4.778 -5.045 4.856 1.00 94.12 138 VAL A O 1
ATOM 1063 N N . PHE A 1 139 ? 5.426 -3.112 3.906 1.00 94.56 139 PHE A N 1
ATOM 1064 C CA . PHE A 1 139 ? 5.718 -2.433 5.168 1.00 94.56 139 PHE A CA 1
ATOM 1065 C C . PHE A 1 139 ? 4.510 -1.658 5.661 1.00 94.56 139 PHE A C 1
ATOM 1067 O O . PHE A 1 139 ? 3.967 -0.846 4.922 1.00 94.56 139 PHE A O 1
ATOM 1074 N N . VAL A 1 140 ? 4.159 -1.845 6.928 1.00 96.12 140 VAL A N 1
ATOM 1075 C CA . VAL A 1 140 ? 3.175 -1.028 7.639 1.00 96.12 140 VAL A CA 1
ATOM 1076 C C . VAL A 1 140 ? 3.892 -0.326 8.779 1.00 96.12 140 VAL A C 1
ATOM 1078 O O . VAL A 1 140 ? 4.317 -0.967 9.738 1.00 96.12 140 VAL A O 1
ATOM 1081 N N . MET A 1 141 ? 4.052 0.988 8.671 1.00 95.62 141 MET A N 1
ATOM 1082 C CA . MET A 1 141 ? 4.619 1.826 9.723 1.00 95.62 141 MET A CA 1
ATOM 1083 C C . MET A 1 141 ? 3.472 2.486 10.486 1.00 95.62 141 MET A C 1
ATOM 1085 O O . MET A 1 141 ? 2.835 3.406 9.986 1.00 95.62 141 MET A O 1
ATOM 1089 N N . TYR A 1 142 ? 3.182 1.993 11.686 1.00 95.12 142 TYR A N 1
ATOM 1090 C CA . TYR A 1 142 ? 2.130 2.537 12.540 1.00 95.12 142 TYR A CA 1
ATOM 1091 C C . TYR A 1 142 ? 2.765 3.482 13.560 1.00 95.12 142 TYR A C 1
ATOM 1093 O O . TYR A 1 142 ? 3.356 3.030 14.541 1.00 95.12 142 TYR A O 1
ATOM 1101 N N . ALA A 1 143 ? 2.718 4.783 13.283 1.00 94.06 143 ALA A N 1
ATOM 1102 C CA . ALA A 1 143 ? 3.441 5.811 14.026 1.00 94.06 143 ALA A CA 1
ATOM 1103 C C . ALA A 1 143 ? 2.496 6.701 14.840 1.00 94.06 143 ALA A C 1
ATOM 1105 O O . ALA A 1 143 ? 1.285 6.683 14.636 1.00 94.06 143 ALA A O 1
ATOM 1106 N N . GLU A 1 144 ? 3.051 7.512 15.746 1.00 93.44 144 GLU A N 1
ATOM 1107 C CA . GLU A 1 144 ? 2.263 8.553 16.418 1.00 93.44 144 GLU A CA 1
ATOM 1108 C C . GLU A 1 144 ? 1.695 9.529 15.381 1.00 93.44 144 GLU A C 1
ATOM 1110 O O . GLU A 1 144 ? 0.499 9.823 15.393 1.00 93.44 144 GLU A O 1
ATOM 1115 N N . ASP A 1 145 ? 2.552 9.980 14.461 1.00 93.56 145 ASP A N 1
ATOM 1116 C CA . ASP A 1 145 ? 2.171 10.729 13.270 1.00 93.56 145 ASP A CA 1
ATOM 1117 C C . ASP A 1 145 ? 3.276 10.666 12.199 1.00 93.56 145 ASP A C 1
ATOM 1119 O O . ASP A 1 145 ? 4.336 10.070 12.414 1.00 93.56 145 ASP A O 1
ATOM 1123 N N . PHE A 1 146 ? 3.060 11.318 11.058 1.00 93.06 146 PHE A N 1
ATOM 1124 C CA . PHE A 1 146 ? 4.055 11.454 9.993 1.00 93.06 146 PHE A CA 1
ATOM 1125 C C . PHE A 1 146 ? 4.009 12.837 9.332 1.00 93.06 146 PHE A C 1
ATOM 1127 O O . PHE A 1 146 ? 2.995 13.532 9.381 1.00 93.06 146 PHE A O 1
ATOM 1134 N N . GLU A 1 147 ? 5.116 13.241 8.704 1.00 91.31 147 GLU A N 1
ATOM 1135 C CA . GLU A 1 147 ? 5.157 14.429 7.848 1.00 91.31 147 GLU A CA 1
ATOM 1136 C C . GLU A 1 147 ? 4.351 14.160 6.567 1.00 91.31 147 GLU A C 1
ATOM 1138 O O . GLU A 1 147 ? 4.646 13.218 5.822 1.00 91.31 147 GLU A O 1
ATOM 1143 N N . GLY A 1 148 ? 3.318 14.965 6.326 1.00 81.94 148 GLY A N 1
ATOM 1144 C CA . GLY A 1 148 ? 2.369 14.813 5.222 1.00 81.94 148 GLY A CA 1
ATOM 1145 C C . GLY A 1 148 ? 1.269 15.867 5.307 1.00 81.94 148 GLY A C 1
ATOM 1146 O O . GLY A 1 148 ? 1.408 16.838 6.058 1.00 81.94 148 GLY A O 1
ATOM 1147 N N . GLU A 1 149 ? 0.180 15.691 4.560 1.00 78.38 149 GLU A N 1
ATOM 1148 C CA . GLU A 1 149 ? -0.954 16.606 4.674 1.00 78.38 149 GLU A CA 1
ATOM 1149 C C . GLU A 1 149 ? -1.646 16.458 6.040 1.00 78.38 149 GLU A C 1
ATOM 1151 O O . GLU A 1 149 ? -1.798 15.361 6.593 1.00 78.38 149 GLU A O 1
ATOM 1156 N N . ASP A 1 150 ? -2.107 17.580 6.605 1.00 74.88 150 ASP A N 1
ATOM 1157 C CA . ASP A 1 150 ? -2.721 17.611 7.942 1.00 74.88 150 ASP A CA 1
ATOM 1158 C C . ASP A 1 150 ? -3.934 16.670 8.057 1.00 74.88 150 ASP A C 1
ATOM 1160 O O . ASP A 1 150 ? -4.230 16.161 9.140 1.00 74.88 150 ASP A O 1
ATOM 1164 N N . ASN A 1 151 ? -4.602 16.399 6.932 1.00 80.94 151 ASN A N 1
ATOM 1165 C CA . ASN A 1 151 ? -5.838 15.629 6.867 1.00 80.94 151 ASN A CA 1
ATOM 1166 C C . ASN A 1 151 ? -5.660 14.187 6.372 1.00 80.94 151 ASN A C 1
ATOM 1168 O O . ASN A 1 151 ? -6.670 13.540 6.162 1.00 80.94 151 ASN A O 1
ATOM 1172 N N . GLU A 1 152 ? -4.453 13.670 6.171 1.00 87.50 152 GLU A N 1
ATOM 1173 C CA . GLU A 1 152 ? -4.265 12.274 5.738 1.00 87.50 152 GLU A CA 1
ATOM 1174 C C . GLU A 1 152 ? -4.067 11.352 6.945 1.00 87.50 152 GLU A C 1
ATOM 1176 O O . GLU A 1 152 ? -3.162 11.581 7.755 1.00 87.50 152 GLU A O 1
ATOM 1181 N N . VAL A 1 153 ? -4.894 10.310 7.094 1.00 91.38 153 VAL A N 1
ATOM 1182 C CA . VAL A 1 153 ? -4.723 9.293 8.160 1.00 91.38 153 VAL A CA 1
ATOM 1183 C C . VAL A 1 153 ? -3.669 8.239 7.828 1.00 91.38 153 VAL A C 1
ATOM 1185 O O . VAL A 1 153 ? -3.103 7.625 8.738 1.00 91.38 153 VAL A O 1
ATOM 1188 N N . GLY A 1 154 ? -3.390 8.056 6.542 1.00 94.38 154 GLY A N 1
ATOM 1189 C CA . GLY A 1 154 ? -2.349 7.196 6.013 1.00 94.38 154 GLY A CA 1
ATOM 1190 C C . GLY A 1 154 ? -1.828 7.744 4.691 1.00 94.38 154 GLY A C 1
ATOM 1191 O O . GLY A 1 154 ? -2.404 8.682 4.147 1.00 94.38 154 GLY A O 1
ATOM 1192 N N . ARG A 1 155 ? -0.693 7.208 4.246 1.00 94.62 155 ARG A N 1
ATOM 1193 C CA . ARG A 1 155 ? -0.192 7.398 2.883 1.00 94.62 155 ARG A CA 1
ATOM 1194 C C . ARG A 1 155 ? 0.707 6.249 2.466 1.00 94.62 155 ARG A C 1
ATOM 1196 O O . ARG A 1 155 ? 1.338 5.593 3.313 1.00 94.62 155 ARG A O 1
ATOM 1203 N N . THR A 1 156 ? 0.874 6.078 1.162 1.00 95.12 156 THR A N 1
ATOM 1204 C CA . THR A 1 156 ? 1.906 5.206 0.620 1.00 95.12 156 THR A CA 1
ATOM 1205 C C . THR A 1 156 ? 3.299 5.759 0.937 1.00 95.12 156 THR A C 1
ATOM 1207 O O . THR A 1 156 ? 3.569 6.962 1.018 1.00 95.12 156 THR A O 1
ATOM 1210 N N . TYR A 1 157 ? 4.221 4.836 1.173 1.00 93.81 157 TYR A N 1
ATOM 1211 C CA . TYR A 1 157 ? 5.638 5.096 1.334 1.00 93.81 157 TYR A CA 1
ATOM 1212 C C . TYR A 1 157 ? 6.398 4.294 0.288 1.00 93.81 157 TYR A C 1
ATOM 1214 O O . TYR A 1 157 ? 6.669 3.096 0.454 1.00 93.81 157 TYR A O 1
ATOM 1222 N N . LYS A 1 158 ? 6.745 4.988 -0.799 1.00 92.00 158 LYS A N 1
ATOM 1223 C CA . LYS A 1 158 ? 7.260 4.365 -2.019 1.00 92.00 158 LYS A CA 1
ATOM 1224 C C . LYS A 1 158 ? 6.294 3.270 -2.500 1.00 92.00 158 LYS A C 1
ATOM 1226 O O . LYS A 1 158 ? 5.128 3.228 -2.127 1.00 92.00 158 LYS A O 1
ATOM 1231 N N . GLU A 1 159 ? 6.780 2.331 -3.297 1.00 91.25 159 GLU A N 1
ATOM 1232 C CA . GLU A 1 159 ? 5.949 1.284 -3.883 1.00 91.25 159 GLU A CA 1
ATOM 1233 C C . GLU A 1 159 ? 5.624 0.122 -2.923 1.00 91.25 159 GLU A C 1
ATOM 1235 O O . GLU A 1 159 ? 4.845 -0.767 -3.258 1.00 91.25 159 GLU A O 1
ATOM 1240 N N . TYR A 1 160 ? 6.280 0.048 -1.762 1.00 88.38 160 TYR A N 1
ATOM 1241 C CA . TYR A 1 160 ? 6.262 -1.152 -0.913 1.00 88.38 160 TYR A CA 1
ATOM 1242 C C . TYR A 1 160 ? 5.844 -0.915 0.534 1.00 88.38 160 TYR A C 1
ATOM 1244 O O . TYR A 1 160 ? 5.786 -1.866 1.315 1.00 88.38 160 TYR A O 1
ATOM 1252 N N . GLY A 1 161 ? 5.639 0.336 0.931 1.00 93.94 161 GLY A N 1
ATOM 1253 C CA . GLY A 1 161 ? 5.337 0.693 2.306 1.00 93.94 161 GLY A CA 1
ATOM 1254 C C . GLY A 1 161 ? 4.117 1.580 2.415 1.00 93.94 161 GLY A C 1
ATOM 1255 O O . GLY A 1 161 ? 3.662 2.172 1.442 1.00 93.94 161 GLY A O 1
ATOM 1256 N N . MET A 1 162 ? 3.588 1.652 3.620 1.00 96.69 162 MET A N 1
ATOM 1257 C CA . MET A 1 162 ? 2.572 2.608 4.020 1.00 96.69 162 MET A CA 1
ATOM 1258 C C . MET A 1 162 ? 2.889 3.088 5.427 1.00 96.69 162 MET A C 1
ATOM 1260 O O . MET A 1 162 ? 3.488 2.353 6.224 1.00 96.69 162 MET A O 1
ATOM 1264 N N . VAL A 1 163 ? 2.491 4.316 5.724 1.00 96.06 163 VAL A N 1
ATOM 1265 C CA . VAL A 1 163 ? 2.559 4.890 7.065 1.00 96.06 163 VAL A CA 1
ATOM 1266 C C . VAL A 1 163 ? 1.166 5.322 7.488 1.00 96.06 163 VAL A C 1
ATOM 1268 O O . VAL A 1 163 ? 0.416 5.864 6.686 1.00 96.06 163 VAL A O 1
ATOM 1271 N N . LEU A 1 164 ? 0.807 5.028 8.733 1.00 95.62 164 LEU A N 1
ATOM 1272 C CA . LEU A 1 164 ? -0.482 5.358 9.332 1.00 95.62 164 LEU A CA 1
ATOM 1273 C C . LEU A 1 164 ? -0.252 6.176 10.606 1.00 95.62 164 LEU A C 1
ATOM 1275 O O . LEU A 1 164 ? 0.697 5.921 11.353 1.00 95.62 164 LEU A O 1
ATOM 1279 N N . SER A 1 165 ? -1.141 7.137 10.856 1.00 94.69 165 SER A N 1
ATOM 1280 C CA .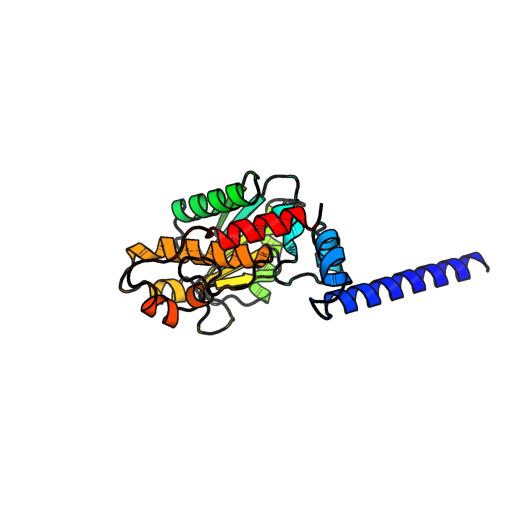 SER A 1 165 ? -1.085 8.045 12.005 1.00 94.69 165 SER A CA 1
ATOM 1281 C C . SER A 1 165 ? -2.051 7.605 13.104 1.00 94.69 165 SER A C 1
ATOM 1283 O O . SER A 1 165 ? -3.265 7.791 12.995 1.00 94.69 165 SER A O 1
ATOM 1285 N N . ASP A 1 166 ? -1.516 7.069 14.201 1.00 94.06 166 ASP A N 1
ATOM 1286 C CA . ASP A 1 166 ? -2.296 6.688 15.383 1.00 94.06 166 ASP A CA 1
ATOM 1287 C C . ASP A 1 166 ? -3.046 7.891 15.970 1.00 94.06 166 ASP A C 1
ATOM 1289 O O . ASP A 1 166 ? -4.219 7.779 16.333 1.00 94.06 166 ASP A O 1
ATOM 1293 N N . ARG A 1 167 ? -2.412 9.073 16.008 1.00 93.06 167 ARG A N 1
ATOM 1294 C CA . ARG A 1 167 ? -3.038 10.296 16.526 1.00 93.06 167 ARG A CA 1
ATOM 1295 C C . ARG A 1 167 ? -4.251 10.708 15.695 1.00 93.06 167 ARG A C 1
ATOM 1297 O O . ARG A 1 167 ? -5.298 11.022 16.265 1.00 93.06 167 ARG A O 1
ATOM 1304 N N . LYS A 1 168 ? -4.127 10.728 14.363 1.00 91.38 168 LYS A N 1
ATOM 1305 C CA . LYS A 1 168 ? -5.231 11.132 13.476 1.00 91.38 168 LYS A CA 1
ATOM 1306 C C . LYS A 1 168 ? -6.354 10.091 13.484 1.00 91.38 168 LYS A C 1
ATOM 1308 O O . LYS A 1 168 ? -7.518 10.475 13.579 1.00 91.38 168 LYS A O 1
ATOM 1313 N N . LEU A 1 169 ? -6.022 8.798 13.498 1.00 91.25 169 LEU A N 1
ATOM 1314 C CA . LEU A 1 169 ? -7.002 7.708 13.598 1.00 91.25 169 LEU A CA 1
ATOM 1315 C C . LEU A 1 169 ? -7.757 7.710 14.944 1.00 91.25 169 LEU A C 1
ATOM 1317 O O . LEU A 1 169 ? -8.970 7.501 14.988 1.00 91.25 169 LEU A O 1
ATOM 1321 N N . LYS A 1 170 ? -7.087 8.036 16.055 1.00 90.94 170 LYS A N 1
ATOM 1322 C CA . LYS A 1 170 ? -7.753 8.226 17.357 1.00 90.94 170 LYS A CA 1
ATOM 1323 C C . LYS A 1 170 ? -8.661 9.450 17.381 1.00 90.94 170 LYS A C 1
ATOM 1325 O O . LYS A 1 170 ? -9.731 9.394 17.974 1.00 90.94 170 LYS A O 1
ATOM 1330 N N . SER A 1 171 ? -8.253 10.538 16.729 1.00 88.19 171 SER A N 1
ATOM 1331 C CA . SER A 1 171 ? -9.052 11.767 16.639 1.00 88.19 171 SER A CA 1
ATOM 1332 C C . SER A 1 171 ? -10.400 11.515 15.950 1.00 88.19 171 SER A C 1
ATOM 1334 O O . SER A 1 171 ? -11.444 11.937 16.440 1.00 88.19 171 SER A O 1
ATOM 1336 N N . ILE A 1 172 ? -10.411 10.748 14.854 1.00 84.81 172 ILE A N 1
ATOM 1337 C CA . ILE A 1 172 ? -11.654 10.434 14.124 1.00 84.81 172 ILE A CA 1
ATOM 1338 C C . ILE A 1 172 ? -12.549 9.440 14.860 1.00 84.81 172 ILE A C 1
ATOM 1340 O O . ILE A 1 172 ? -13.769 9.464 14.701 1.00 84.81 172 ILE A O 1
ATOM 1344 N N . THR A 1 173 ? -11.954 8.568 15.674 1.00 85.94 173 THR A N 1
ATOM 1345 C CA . THR A 1 173 ? -12.675 7.515 16.395 1.00 85.94 173 THR A CA 1
ATOM 1346 C C . THR A 1 173 ? -12.947 7.873 17.854 1.00 85.94 173 THR A C 1
ATOM 1348 O O . THR A 1 173 ? -13.479 7.046 18.588 1.00 85.94 173 THR A O 1
ATOM 1351 N N . GLU A 1 174 ? -12.684 9.113 18.285 1.00 86.75 174 GLU A N 1
ATOM 1352 C CA . GLU A 1 174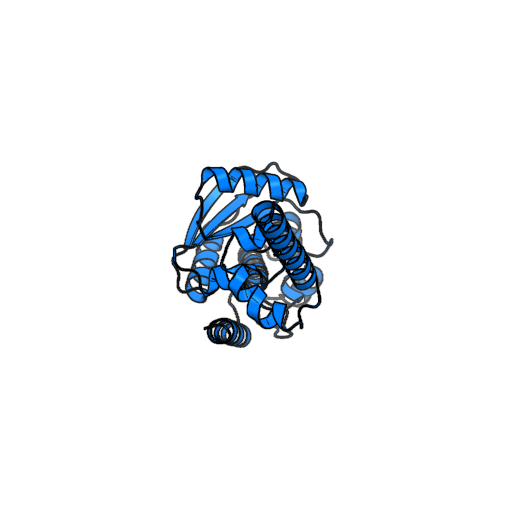 ? -12.834 9.543 19.685 1.00 86.75 174 GLU A CA 1
ATOM 1353 C C . GLU A 1 174 ? -14.250 9.283 20.234 1.00 86.75 174 GLU A C 1
ATOM 1355 O O . GLU A 1 174 ? -14.416 8.814 21.360 1.00 86.75 174 GLU A O 1
ATOM 1360 N N . ASN A 1 175 ? -15.280 9.501 19.407 1.00 81.31 175 ASN A N 1
ATOM 1361 C CA . ASN A 1 175 ? -16.685 9.276 19.770 1.00 81.31 175 ASN A CA 1
ATOM 1362 C C . ASN A 1 175 ? -17.196 7.853 19.457 1.00 81.31 175 ASN A C 1
ATOM 1364 O O . ASN A 1 175 ? -18.346 7.530 19.760 1.00 81.31 175 ASN A O 1
ATOM 1368 N N . ALA A 1 176 ? -16.372 7.010 18.832 1.00 82.00 176 ALA A N 1
ATOM 1369 C CA . ALA A 1 176 ? -16.718 5.658 18.398 1.00 82.00 176 ALA A CA 1
ATOM 1370 C C . ALA A 1 176 ? -15.478 4.751 18.422 1.00 82.00 176 ALA A C 1
ATOM 1372 O O . ALA A 1 176 ? -15.094 4.176 17.407 1.00 82.00 176 ALA A O 1
ATOM 1373 N N . TH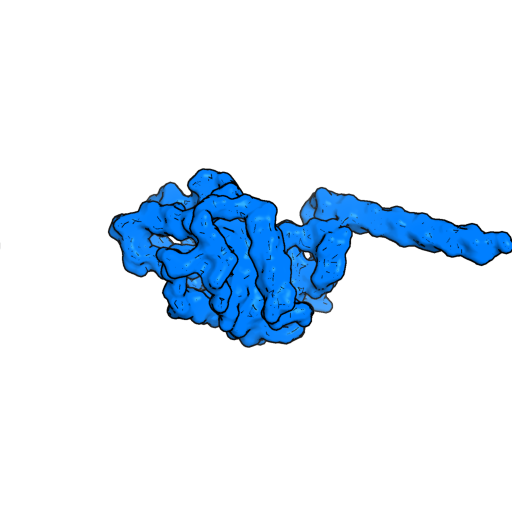R A 1 177 ? -14.840 4.627 19.586 1.00 84.19 177 THR A N 1
ATOM 1374 C CA . THR A 1 177 ? -13.541 3.946 19.735 1.00 84.19 177 THR A CA 1
ATOM 1375 C C . THR A 1 177 ? -13.570 2.484 19.292 1.00 84.19 177 THR A C 1
ATOM 1377 O O . THR A 1 177 ? -12.558 1.959 18.839 1.00 84.19 177 THR A O 1
ATOM 1380 N N . GLN A 1 178 ? -14.737 1.837 19.341 1.00 83.62 178 GLN A N 1
ATOM 1381 C CA . GLN A 1 178 ? -14.954 0.489 18.812 1.00 83.62 178 GLN A CA 1
ATOM 1382 C C . GLN A 1 178 ? -14.756 0.366 17.291 1.00 83.62 178 GLN A C 1
ATOM 1384 O O . GLN A 1 178 ? -14.627 -0.748 16.801 1.00 83.62 178 GLN A O 1
ATOM 1389 N N . ALA A 1 179 ? -14.758 1.479 16.551 1.00 86.38 179 ALA A N 1
ATOM 1390 C CA . ALA A 1 179 ? -14.535 1.513 15.106 1.00 86.38 179 ALA A CA 1
ATOM 1391 C C . ALA A 1 179 ? -13.053 1.696 14.731 1.00 86.38 179 ALA A C 1
ATOM 1393 O O . ALA A 1 179 ? -12.726 1.672 13.549 1.00 86.38 179 ALA A O 1
ATOM 1394 N N . MET A 1 180 ? -12.156 1.893 15.709 1.00 90.06 180 MET A N 1
ATOM 1395 C CA . MET A 1 180 ? -10.728 2.138 15.461 1.00 90.06 180 MET A CA 1
ATOM 1396 C C . MET A 1 180 ? -10.102 1.048 14.585 1.00 90.06 180 MET A C 1
ATOM 1398 O O . MET A 1 180 ? -9.412 1.350 13.616 1.00 90.06 180 MET A O 1
ATOM 1402 N N . ASP A 1 181 ? -10.394 -0.211 14.894 1.00 92.94 181 ASP A N 1
ATOM 1403 C CA . ASP A 1 181 ? -9.871 -1.370 14.174 1.00 92.94 181 ASP A CA 1
ATOM 1404 C C . ASP A 1 181 ? -10.317 -1.400 12.705 1.00 92.94 181 ASP A C 1
ATOM 1406 O O . ASP A 1 181 ? -9.496 -1.638 11.817 1.00 92.94 181 ASP A O 1
ATOM 1410 N N . ASP A 1 182 ? -11.592 -1.097 12.443 1.00 91.19 182 ASP A N 1
ATOM 1411 C CA . ASP A 1 182 ? -12.147 -1.031 11.085 1.00 91.19 182 ASP A CA 1
ATOM 1412 C C . ASP A 1 182 ? -11.500 0.103 10.281 1.00 91.19 182 ASP A C 1
ATOM 1414 O O . ASP A 1 182 ? -11.191 -0.061 9.102 1.00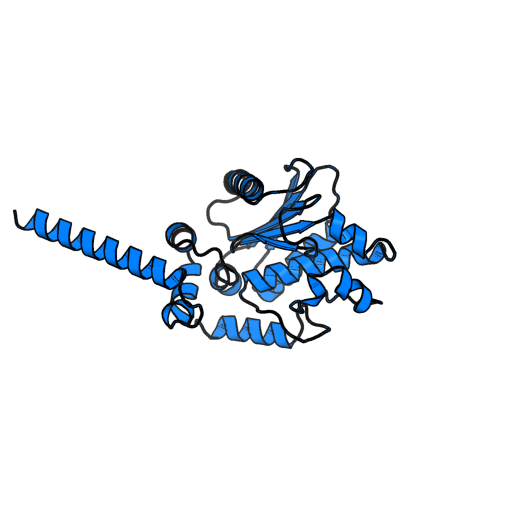 91.19 182 ASP A O 1
ATOM 1418 N N . TYR A 1 183 ? -11.239 1.240 10.928 1.00 91.50 183 TYR A N 1
ATOM 1419 C CA . TYR A 1 183 ? -10.553 2.371 10.315 1.00 91.50 183 TYR A CA 1
ATOM 1420 C C . TYR A 1 183 ? -9.100 2.065 9.974 1.00 91.50 183 TYR A C 1
ATOM 1422 O O . TYR A 1 183 ? -8.679 2.296 8.845 1.00 91.50 183 TYR A O 1
ATOM 1430 N N . VAL A 1 184 ? -8.346 1.491 10.913 1.00 94.50 184 VAL A N 1
ATOM 1431 C CA . VAL A 1 184 ? -6.957 1.087 10.668 1.00 94.50 184 VAL A CA 1
ATOM 1432 C C . VAL A 1 184 ? -6.890 0.082 9.517 1.00 94.50 184 VAL A C 1
ATOM 1434 O O . VAL A 1 184 ? -6.069 0.224 8.611 1.00 94.50 184 VAL A O 1
ATOM 1437 N N . LEU A 1 185 ? -7.774 -0.917 9.524 1.00 96.06 185 LEU A N 1
ATOM 1438 C CA . LEU A 1 185 ? -7.870 -1.911 8.464 1.00 96.06 185 LEU A CA 1
ATOM 1439 C C . LEU A 1 185 ? -8.205 -1.283 7.105 1.00 96.06 185 LEU A C 1
ATOM 1441 O O . LEU A 1 185 ? -7.536 -1.589 6.118 1.00 96.06 185 LEU A O 1
ATOM 1445 N N . SER A 1 186 ? -9.214 -0.412 7.061 1.00 94.75 186 SER A N 1
ATOM 1446 C CA . SER A 1 186 ? -9.622 0.306 5.852 1.00 94.75 186 SER A CA 1
ATOM 1447 C C . SER A 1 186 ? -8.474 1.129 5.285 1.00 94.75 186 SER A C 1
ATOM 1449 O O . SER A 1 186 ? -8.196 1.029 4.094 1.00 94.75 186 SER A O 1
ATOM 1451 N N . THR A 1 187 ? -7.771 1.896 6.123 1.00 95.25 187 THR A N 1
ATOM 1452 C CA . THR A 1 187 ? -6.616 2.690 5.693 1.00 95.25 187 THR A CA 1
ATOM 1453 C C . THR A 1 187 ? -5.514 1.789 5.139 1.00 95.25 187 THR A C 1
ATOM 1455 O O . THR A 1 187 ? -5.051 2.017 4.030 1.00 95.25 187 THR A O 1
ATOM 1458 N N . MET A 1 188 ? -5.136 0.706 5.829 1.00 97.75 188 MET A N 1
ATOM 1459 C CA . MET A 1 188 ? -4.103 -0.207 5.313 1.00 97.75 188 MET A CA 1
ATOM 1460 C C . MET A 1 188 ? -4.470 -0.816 3.950 1.00 97.75 188 MET A C 1
ATOM 1462 O O . MET A 1 188 ? -3.613 -0.979 3.082 1.00 97.75 188 MET A O 1
ATOM 1466 N N . LEU A 1 189 ? -5.741 -1.175 3.753 1.00 97.88 189 LEU A N 1
ATOM 1467 C CA . LEU A 1 189 ? -6.223 -1.706 2.479 1.00 97.88 189 LEU A CA 1
ATOM 1468 C C . LEU A 1 189 ? -6.258 -0.637 1.382 1.00 97.88 189 LEU A C 1
ATOM 1470 O O . LEU A 1 189 ? -5.928 -0.965 0.245 1.00 97.88 189 LEU A O 1
ATOM 1474 N N . HIS A 1 190 ? -6.602 0.607 1.719 1.00 97.06 190 HIS A N 1
ATOM 1475 C CA . HIS A 1 190 ? -6.568 1.752 0.807 1.00 97.06 190 HIS A CA 1
ATOM 1476 C C . HIS A 1 190 ? -5.153 1.974 0.267 1.00 97.06 190 HIS A C 1
ATOM 1478 O O . HIS A 1 190 ? -4.921 1.893 -0.940 1.00 97.06 190 HIS A O 1
ATOM 1484 N N . GLU A 1 191 ? -4.177 2.100 1.169 1.00 97.31 191 GLU A N 1
ATOM 1485 C CA . GLU A 1 191 ? -2.775 2.281 0.784 1.00 97.31 191 GLU A CA 1
ATOM 1486 C C . GLU A 1 191 ? -2.237 1.076 0.003 1.00 97.31 191 GLU A C 1
ATOM 1488 O O . GLU A 1 191 ? -1.480 1.220 -0.958 1.00 97.31 191 GLU A O 1
ATOM 1493 N N . PHE A 1 192 ? -2.644 -0.146 0.369 1.00 97.81 192 PHE A N 1
ATOM 1494 C CA . PHE A 1 192 ? -2.295 -1.332 -0.413 1.00 97.81 192 PHE A CA 1
ATOM 1495 C C . PHE A 1 192 ? -2.901 -1.293 -1.823 1.00 97.81 192 PHE A C 1
ATOM 1497 O O . PHE A 1 192 ? -2.253 -1.718 -2.780 1.00 97.81 192 PHE A O 1
ATOM 1504 N N . GLY A 1 193 ? -4.122 -0.775 -1.965 1.00 97.56 193 GLY A N 1
ATOM 1505 C CA . GLY A 1 193 ? -4.775 -0.544 -3.248 1.00 97.56 193 GLY A CA 1
ATOM 1506 C C . GLY A 1 193 ? -3.950 0.363 -4.159 1.00 97.56 193 GLY A C 1
ATOM 1507 O O . GLY A 1 193 ? -3.669 -0.011 -5.300 1.00 97.56 193 GLY A O 1
ATOM 1508 N N . HIS A 1 194 ? -3.450 1.482 -3.634 1.00 96.44 194 HIS A N 1
ATOM 1509 C CA . HIS A 1 194 ? -2.520 2.353 -4.356 1.00 96.44 194 HIS A CA 1
ATOM 1510 C C . HIS A 1 194 ? -1.216 1.646 -4.732 1.00 96.44 194 HIS A C 1
ATOM 1512 O O . HIS A 1 194 ? -0.779 1.708 -5.882 1.00 96.44 194 HIS A O 1
ATOM 1518 N N . GLN A 1 195 ? -0.623 0.858 -3.831 1.00 95.25 195 GLN A N 1
ATOM 1519 C CA . GLN A 1 195 ? 0.589 0.085 -4.142 1.00 95.25 195 GLN A CA 1
ATOM 1520 C C . GLN A 1 195 ? 0.399 -0.915 -5.297 1.00 95.25 195 GLN A C 1
ATOM 1522 O O . GLN A 1 195 ? 1.340 -1.178 -6.057 1.00 95.25 195 GLN A O 1
ATOM 1527 N N . ILE A 1 196 ? -0.806 -1.479 -5.447 1.00 94.62 196 ILE A N 1
ATOM 1528 C CA . ILE A 1 196 ? -1.166 -2.352 -6.576 1.00 94.62 196 ILE A CA 1
ATOM 1529 C C . ILE A 1 196 ? -1.733 -1.586 -7.781 1.00 94.62 196 ILE A C 1
ATOM 1531 O O . ILE A 1 196 ? -2.111 -2.219 -8.766 1.00 94.62 196 ILE A O 1
ATOM 1535 N N . GLY A 1 197 ? -1.737 -0.254 -7.744 1.00 93.25 197 GLY A N 1
ATOM 1536 C CA . GLY A 1 197 ? -2.074 0.609 -8.874 1.00 93.25 197 GLY A CA 1
ATOM 1537 C C . GLY A 1 197 ? -3.568 0.833 -9.075 1.00 93.25 197 GLY A C 1
ATOM 1538 O O . GLY A 1 197 ? -3.985 1.009 -10.217 1.00 93.25 197 GLY A O 1
ATOM 1539 N N . LEU A 1 198 ? -4.364 0.769 -8.005 1.00 95.50 198 LEU A N 1
ATOM 1540 C CA . LEU A 1 198 ? -5.735 1.270 -8.028 1.00 95.50 198 LEU A CA 1
ATOM 1541 C C . LEU A 1 198 ? -5.738 2.782 -7.807 1.00 95.50 198 LEU A C 1
ATOM 1543 O O . LEU A 1 198 ? -5.099 3.281 -6.878 1.00 95.50 198 LEU A O 1
ATOM 1547 N N . ASP A 1 199 ? -6.496 3.480 -8.646 1.00 94.62 199 ASP A N 1
ATOM 1548 C CA . ASP A 1 199 ? -6.794 4.899 -8.478 1.00 94.62 199 ASP A CA 1
ATOM 1549 C C . ASP A 1 199 ? -8.021 5.085 -7.573 1.00 94.62 199 ASP A C 1
ATOM 1551 O O . ASP A 1 199 ? -8.824 4.164 -7.369 1.00 94.62 199 ASP A O 1
ATOM 1555 N N . HIS A 1 200 ? -8.203 6.304 -7.057 1.00 94.69 200 HIS A N 1
ATOM 1556 C CA . HIS A 1 200 ? -9.424 6.637 -6.330 1.00 94.69 200 HIS A CA 1
ATOM 1557 C C . HIS A 1 200 ? -10.673 6.459 -7.198 1.00 94.69 200 HIS A C 1
ATOM 1559 O O . HIS A 1 200 ? -10.683 6.727 -8.404 1.00 94.69 200 HIS A O 1
ATOM 1565 N N . ASN A 1 201 ? -11.772 6.062 -6.561 1.00 93.69 201 ASN A N 1
ATOM 1566 C CA . ASN A 1 201 ? -13.078 5.945 -7.193 1.00 93.69 201 ASN A CA 1
ATOM 1567 C C . ASN A 1 201 ? -14.168 6.700 -6.415 1.00 93.69 201 ASN A C 1
ATOM 1569 O O . ASN A 1 201 ? -13.993 7.125 -5.279 1.00 93.69 201 ASN A O 1
ATOM 1573 N N . ASN A 1 202 ? -15.330 6.869 -7.052 1.00 90.25 202 ASN A N 1
ATOM 1574 C CA . ASN A 1 202 ? -16.475 7.578 -6.466 1.00 90.25 202 ASN A CA 1
ATOM 1575 C C . ASN A 1 202 ? -17.439 6.647 -5.700 1.00 90.25 202 ASN A C 1
ATOM 1577 O O . ASN A 1 202 ? -18.521 7.078 -5.294 1.00 90.25 202 ASN A O 1
ATOM 1581 N N . GLY A 1 203 ? -17.116 5.357 -5.576 1.00 88.75 203 GLY A N 1
ATOM 1582 C CA . GLY A 1 203 ? -17.972 4.362 -4.939 1.00 88.75 203 GLY A CA 1
ATOM 1583 C C . GLY A 1 203 ? -17.940 4.540 -3.431 1.00 88.75 203 GLY A C 1
ATOM 1584 O O . GLY A 1 203 ? -16.880 4.465 -2.829 1.00 88.75 203 GLY A O 1
ATOM 1585 N N . LYS A 1 204 ? -19.083 4.816 -2.801 1.00 84.06 204 LYS A N 1
ATOM 1586 C CA . LYS A 1 204 ? -19.087 5.136 -1.369 1.00 84.06 204 LYS A CA 1
ATOM 1587 C C . LYS A 1 204 ? -18.745 3.936 -0.476 1.00 84.06 204 LYS A C 1
ATOM 1589 O O . LYS A 1 204 ? -18.070 4.065 0.531 1.00 84.06 204 LYS A O 1
ATOM 1594 N N . ASP A 1 205 ? -19.150 2.748 -0.891 1.00 87.00 205 ASP A N 1
ATOM 1595 C CA . ASP A 1 205 ? -18.884 1.516 -0.144 1.00 87.00 205 ASP A CA 1
ATOM 1596 C C . ASP A 1 205 ? -17.577 0.834 -0.595 1.00 87.00 205 ASP A C 1
ATOM 1598 O O . ASP A 1 205 ? -17.412 -0.373 -0.432 1.00 87.00 205 ASP A O 1
ATOM 1602 N N . CYS A 1 206 ? -16.683 1.587 -1.237 1.00 92.44 206 CYS A N 1
ATOM 1603 C CA . CYS A 1 206 ? -15.455 1.094 -1.850 1.00 92.44 206 CYS A CA 1
ATOM 1604 C C . CYS A 1 206 ? -14.237 1.606 -1.076 1.00 92.44 206 CYS A C 1
ATOM 1606 O O . CYS A 1 206 ? -14.237 2.738 -0.591 1.00 92.44 206 CYS A O 1
ATOM 1608 N N . ILE A 1 207 ? -13.207 0.767 -0.948 1.00 93.88 207 ILE A N 1
ATOM 1609 C CA . ILE A 1 207 ? -12.024 1.100 -0.150 1.00 93.88 207 ILE A CA 1
ATOM 1610 C C . ILE A 1 207 ? -11.260 2.264 -0.755 1.00 93.88 207 ILE A C 1
ATOM 1612 O O . ILE A 1 207 ? -10.857 3.144 -0.013 1.00 93.88 207 ILE A O 1
ATOM 1616 N N . MET A 1 208 ? -11.123 2.313 -2.076 1.00 95.62 208 MET A N 1
ATOM 1617 C CA . MET A 1 208 ? -10.420 3.354 -2.827 1.00 95.62 208 MET A CA 1
ATOM 1618 C C . MET A 1 208 ? -11.244 4.638 -2.973 1.00 95.62 208 MET A C 1
ATOM 1620 O O . MET A 1 208 ? -11.008 5.431 -3.880 1.00 95.62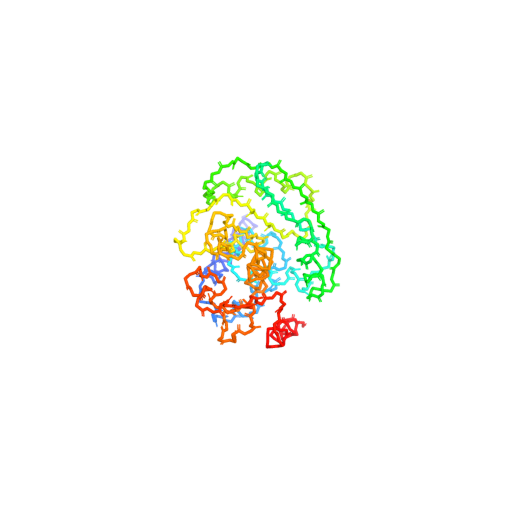 208 MET A O 1
ATOM 1624 N N . ASN A 1 209 ? -12.246 4.863 -2.127 1.00 91.81 209 ASN A N 1
ATOM 1625 C CA . ASN A 1 209 ? -12.901 6.159 -2.059 1.00 91.81 209 ASN A CA 1
ATOM 1626 C C . ASN A 1 209 ? -11.987 7.170 -1.350 1.00 91.81 209 ASN A C 1
ATOM 1628 O O . ASN A 1 209 ? -11.514 6.889 -0.253 1.00 91.81 209 ASN A O 1
ATOM 1632 N N . GLU A 1 210 ? -11.793 8.359 -1.926 1.00 89.25 210 GLU A N 1
ATOM 1633 C CA . GLU A 1 210 ? -10.970 9.443 -1.344 1.00 89.25 210 GLU A CA 1
ATOM 1634 C C . GLU A 1 210 ? -11.422 9.831 0.084 1.00 89.25 210 GLU A C 1
ATOM 1636 O O . GLU A 1 210 ? -10.645 10.306 0.909 1.00 89.25 210 GLU A O 1
ATOM 1641 N N . GLU A 1 211 ? -12.698 9.625 0.426 1.00 84.69 211 GLU A N 1
ATOM 1642 C CA . GLU A 1 211 ? -13.215 9.919 1.765 1.00 84.69 211 GLU A CA 1
ATOM 1643 C C . GLU A 1 211 ? -12.617 9.015 2.864 1.00 84.69 211 GLU A C 1
ATOM 1645 O O . GLU A 1 211 ? -12.644 9.408 4.031 1.00 84.69 211 GLU A O 1
ATOM 1650 N N . VAL A 1 212 ? -12.033 7.860 2.512 1.00 84.19 212 VAL A N 1
ATOM 1651 C CA . VAL A 1 212 ? -11.334 6.955 3.450 1.00 84.19 212 VAL A CA 1
ATOM 1652 C C . VAL A 1 212 ? -10.030 7.565 3.978 1.00 84.19 212 VAL A C 1
ATOM 1654 O O . VAL A 1 212 ? -9.651 7.300 5.120 1.00 84.19 212 VAL A O 1
ATOM 1657 N N . GLU A 1 213 ? -9.365 8.418 3.198 1.00 80.94 213 GLU A N 1
ATOM 1658 C CA . GLU A 1 213 ? -8.091 9.046 3.578 1.00 80.94 213 GLU A CA 1
ATOM 1659 C C . GLU A 1 213 ? -8.276 10.259 4.506 1.00 80.94 213 GLU A C 1
ATOM 1661 O O . GLU A 1 213 ? -7.335 10.661 5.196 1.00 80.94 213 GLU A O 1
ATOM 1666 N N . SER A 1 214 ? -9.486 10.842 4.556 1.00 75.31 214 SER A N 1
ATOM 1667 C CA . SER A 1 214 ? -9.737 12.138 5.199 1.00 75.31 214 SER A CA 1
ATOM 1668 C C . SER A 1 214 ? -10.625 12.066 6.455 1.00 75.31 214 SER A C 1
ATOM 1670 O O . SER A 1 214 ? -11.829 11.826 6.343 1.00 75.31 214 SER A O 1
ATOM 1672 N N . PRO A 1 215 ? -10.117 12.450 7.646 1.00 61.34 215 PRO A N 1
ATOM 1673 C CA . PRO A 1 215 ? -10.843 12.537 8.911 1.00 61.34 215 PRO A CA 1
ATOM 1674 C C . PRO A 1 215 ? -12.188 13.252 8.868 1.00 61.34 215 PRO A C 1
ATOM 1676 O O . PRO A 1 215 ? -13.168 12.821 9.476 1.00 61.34 215 PRO A O 1
ATOM 1679 N N . ARG A 1 216 ? -12.226 14.393 8.176 1.00 64.44 216 ARG A N 1
ATOM 1680 C CA . ARG A 1 216 ? -13.387 15.283 8.186 1.00 64.44 216 ARG A CA 1
ATOM 1681 C C . ARG A 1 216 ? -14.527 14.722 7.343 1.00 64.44 216 ARG A C 1
ATOM 1683 O O . ARG A 1 216 ? -15.680 14.844 7.743 1.00 64.44 216 ARG A O 1
ATOM 1690 N N . LYS A 1 217 ? -14.194 14.104 6.207 1.00 63.03 217 LYS A N 1
ATOM 1691 C CA . LYS A 1 217 ? -15.168 13.448 5.328 1.00 63.03 217 LYS A CA 1
ATOM 1692 C C . LYS A 1 217 ? -15.600 12.110 5.925 1.00 63.03 217 LYS A C 1
ATOM 1694 O O . LYS A 1 217 ? -16.792 11.843 5.995 1.00 63.03 217 LYS A O 1
ATOM 1699 N N . ALA A 1 218 ? -14.657 11.364 6.501 1.00 55.34 218 ALA A N 1
ATOM 1700 C CA . ALA A 1 218 ? -14.914 10.118 7.208 1.00 55.34 218 ALA A CA 1
ATOM 1701 C C . ALA A 1 218 ? -15.999 10.262 8.290 1.00 55.34 218 ALA A C 1
ATOM 1703 O O . ALA A 1 218 ? -16.923 9.462 8.318 1.00 55.34 218 ALA A O 1
ATOM 1704 N N . TYR A 1 219 ? -15.995 11.323 9.108 1.00 55.81 219 TYR A N 1
ATOM 1705 C CA . TYR A 1 219 ? -17.058 11.546 10.105 1.00 55.81 219 TYR A CA 1
ATOM 1706 C C . TYR A 1 219 ? -18.444 11.839 9.489 1.00 55.81 219 TYR A C 1
ATOM 1708 O O . TYR A 1 219 ? -19.466 11.384 10.006 1.00 55.81 219 TYR A O 1
ATOM 1716 N N . GLU A 1 220 ? -18.500 12.591 8.383 1.00 58.88 220 GLU A N 1
ATOM 1717 C CA . GLU A 1 220 ? -19.748 12.877 7.652 1.00 58.88 220 GLU A CA 1
ATOM 1718 C C . GLU A 1 220 ? -20.288 11.632 6.926 1.00 58.88 220 GLU A C 1
ATOM 1720 O O . GLU A 1 220 ? -21.498 11.483 6.737 1.00 58.88 220 GLU A O 1
ATOM 1725 N N . PHE A 1 221 ? -19.391 10.717 6.572 1.00 50.47 221 PHE A N 1
ATOM 1726 C CA . PHE A 1 221 ? -19.665 9.494 5.838 1.00 50.47 221 PHE A CA 1
ATOM 1727 C C . PHE A 1 221 ? -20.001 8.298 6.738 1.00 50.47 221 PHE A C 1
ATOM 1729 O O . PHE A 1 221 ? -20.938 7.541 6.479 1.00 50.47 221 PHE A O 1
ATOM 1736 N N . SER A 1 222 ? -19.271 8.142 7.841 1.00 48.78 222 SER A N 1
ATOM 1737 C CA . SER A 1 222 ? -19.188 6.915 8.629 1.00 48.78 222 SER A CA 1
ATOM 1738 C C . SER A 1 222 ? -20.054 6.943 9.881 1.00 48.78 222 SER A C 1
ATOM 1740 O O . SER A 1 222 ? -19.729 6.292 10.878 1.00 48.78 222 SER A O 1
ATOM 1742 N N . GLY A 1 223 ? -21.210 7.604 9.861 1.00 51.47 223 GLY A N 1
ATOM 1743 C CA . GLY A 1 223 ? -22.176 7.462 10.955 1.00 51.47 223 GLY A CA 1
ATOM 1744 C C . GLY A 1 223 ? -22.472 5.994 11.340 1.00 51.47 223 GLY A C 1
ATOM 1745 O O . GLY A 1 223 ? -23.082 5.783 12.389 1.00 51.47 223 GLY A O 1
ATOM 1746 N N . LYS A 1 224 ? -22.051 4.996 10.524 1.00 53.75 224 LYS A N 1
ATOM 1747 C CA . LYS A 1 224 ? -21.891 3.577 10.897 1.00 53.75 224 LYS A CA 1
ATOM 1748 C C . LYS A 1 224 ? -20.997 2.666 10.018 1.00 53.75 224 LYS A C 1
ATOM 1750 O O . LYS A 1 224 ? -20.881 1.504 10.389 1.00 53.75 224 LYS A O 1
ATOM 1755 N N . TYR A 1 225 ? -20.421 3.098 8.888 1.00 60.56 225 TYR A N 1
ATOM 1756 C CA . TYR A 1 225 ? -19.739 2.180 7.952 1.00 60.56 225 TYR A CA 1
ATOM 1757 C C . TYR A 1 225 ? -18.436 2.765 7.392 1.00 60.56 225 TYR A C 1
ATOM 1759 O O . TYR A 1 225 ? -18.469 3.779 6.702 1.00 60.56 225 TYR A O 1
ATOM 1767 N N . THR A 1 226 ? -17.322 2.085 7.664 1.00 84.31 226 THR A N 1
ATOM 1768 C CA . THR A 1 226 ? -16.042 2.242 6.962 1.00 84.31 226 THR A CA 1
ATOM 1769 C C . THR A 1 226 ? -15.808 0.944 6.181 1.00 84.31 226 THR A C 1
ATOM 1771 O O . THR A 1 226 ? -15.942 -0.129 6.778 1.00 84.31 226 THR A O 1
ATOM 1774 N N . PRO A 1 227 ? -15.546 0.982 4.862 1.00 89.88 227 PRO A N 1
ATOM 1775 C CA . PRO A 1 227 ? -15.370 -0.234 4.077 1.00 89.88 227 PRO A CA 1
ATOM 1776 C C . PRO A 1 227 ? -14.109 -0.982 4.523 1.00 89.88 227 PRO A C 1
ATOM 1778 O O . PRO A 1 227 ? -13.017 -0.434 4.543 1.00 89.88 227 PRO A O 1
ATOM 1781 N N . THR A 1 228 ? -14.252 -2.258 4.867 1.00 93.38 228 THR A N 1
ATOM 1782 C CA . THR A 1 228 ? -13.130 -3.119 5.282 1.00 93.38 228 THR A CA 1
ATOM 1783 C C . THR A 1 228 ? -12.820 -4.213 4.266 1.00 93.38 228 THR A C 1
ATOM 1785 O O . THR A 1 228 ? -11.985 -5.074 4.528 1.00 93.38 228 THR A O 1
ATOM 1788 N N . ASP A 1 229 ? -13.453 -4.170 3.090 1.00 95.25 229 ASP A N 1
ATOM 1789 C CA . ASP A 1 229 ? -13.181 -5.048 1.954 1.00 95.25 229 ASP A CA 1
ATOM 1790 C C . ASP A 1 229 ? -13.255 -4.284 0.629 1.00 95.25 229 ASP A C 1
ATOM 1792 O O . ASP A 1 229 ? -14.068 -3.373 0.476 1.00 95.25 229 ASP A O 1
ATOM 1796 N N . PHE A 1 230 ? -12.442 -4.698 -0.350 1.00 96.31 230 PHE A N 1
ATOM 1797 C CA . PHE A 1 230 ? -12.526 -4.164 -1.708 1.00 96.31 230 PHE A CA 1
ATOM 1798 C C . PHE A 1 230 ? -13.898 -4.463 -2.316 1.00 96.31 230 PHE A C 1
ATOM 1800 O O . PHE A 1 230 ? -14.355 -5.612 -2.330 1.00 96.31 230 PHE A O 1
ATOM 1807 N N . CYS A 1 231 ? -14.543 -3.438 -2.862 1.00 95.38 231 CYS A N 1
ATOM 1808 C CA . CYS A 1 231 ? -15.844 -3.582 -3.494 1.00 95.38 231 CYS A CA 1
ATOM 1809 C C . CYS A 1 231 ? -15.720 -4.285 -4.857 1.00 95.38 231 CYS A C 1
ATOM 1811 O O . CYS A 1 231 ? -14.636 -4.441 -5.422 1.00 95.38 231 CYS A O 1
ATOM 1813 N N . GLN A 1 232 ? -16.848 -4.710 -5.436 1.00 96.56 232 GLN A N 1
ATOM 1814 C CA . GLN A 1 232 ? -16.834 -5.467 -6.694 1.00 96.56 232 GLN A CA 1
ATOM 1815 C C . GLN A 1 232 ? -16.139 -4.714 -7.841 1.00 96.56 232 GLN A C 1
ATOM 1817 O O . GLN A 1 232 ? -15.421 -5.340 -8.617 1.00 96.56 232 GLN A O 1
ATOM 1822 N N . GLN A 1 233 ? -16.316 -3.391 -7.923 1.00 96.62 233 GLN A N 1
ATOM 1823 C CA . GLN A 1 233 ? -15.650 -2.556 -8.925 1.00 96.62 233 GLN A CA 1
ATOM 1824 C C . GLN A 1 233 ? -14.121 -2.667 -8.826 1.00 96.62 233 GLN A C 1
ATOM 1826 O O . GLN A 1 233 ? -13.457 -2.913 -9.829 1.00 96.62 233 GLN A O 1
ATOM 1831 N N . GLU A 1 234 ? -13.574 -2.547 -7.619 1.00 97.50 234 GLU A N 1
ATOM 1832 C CA . GLU A 1 234 ? -12.133 -2.636 -7.360 1.00 97.50 234 GLU A CA 1
ATOM 1833 C C . GLU A 1 234 ? -11.612 -4.045 -7.628 1.00 97.50 234 GLU A C 1
ATOM 1835 O O . GLU A 1 234 ? -10.566 -4.224 -8.244 1.00 97.50 234 GLU A O 1
ATOM 1840 N N . LEU A 1 235 ? -12.372 -5.072 -7.239 1.00 97.19 235 LEU A N 1
ATOM 1841 C CA . LEU A 1 235 ? -12.026 -6.459 -7.544 1.00 97.19 235 LEU A CA 1
ATOM 1842 C C . LEU A 1 235 ? -11.990 -6.724 -9.055 1.00 97.19 235 LEU A C 1
ATOM 1844 O O . LEU A 1 235 ? -11.130 -7.472 -9.524 1.00 97.19 235 LEU A O 1
ATOM 1848 N N . ASP A 1 236 ? -12.906 -6.136 -9.825 1.00 96.19 236 ASP A N 1
ATOM 1849 C CA . ASP A 1 236 ? -12.899 -6.228 -11.286 1.00 96.19 236 ASP A CA 1
ATOM 1850 C C . ASP A 1 236 ? -11.697 -5.501 -11.893 1.00 96.19 236 ASP A C 1
ATOM 1852 O O . ASP A 1 236 ? -11.056 -6.035 -12.802 1.00 96.19 236 ASP A O 1
ATOM 1856 N N . GLU A 1 237 ? -11.327 -4.343 -11.354 1.00 95.62 237 GLU A N 1
ATOM 1857 C CA . GLU A 1 237 ? -10.131 -3.611 -11.764 1.00 95.62 237 GLU A CA 1
ATOM 1858 C C . GLU A 1 237 ? -8.848 -4.397 -11.466 1.00 95.62 237 GLU A C 1
ATOM 1860 O O . GLU A 1 237 ? -8.044 -4.624 -12.370 1.00 95.62 237 GLU A O 1
ATOM 1865 N N . ILE A 1 238 ? -8.708 -4.957 -10.261 1.00 94.81 238 ILE A N 1
ATOM 1866 C CA . ILE A 1 238 ? -7.602 -5.856 -9.892 1.00 94.81 238 ILE A CA 1
ATOM 1867 C C . ILE A 1 238 ? -7.500 -7.037 -10.873 1.00 94.81 238 ILE A C 1
ATOM 1869 O O . ILE A 1 238 ? -6.401 -7.431 -11.278 1.00 94.81 238 ILE A O 1
ATOM 1873 N N . ARG A 1 239 ? -8.630 -7.627 -11.290 1.00 93.88 239 ARG A N 1
ATOM 1874 C CA . ARG A 1 239 ? -8.631 -8.717 -12.285 1.00 93.88 239 ARG A CA 1
ATOM 1875 C C . ARG A 1 239 ? -8.148 -8.233 -13.649 1.00 93.88 239 ARG A C 1
ATOM 1877 O O . ARG A 1 239 ? -7.351 -8.923 -14.283 1.00 93.88 239 ARG A O 1
ATOM 1884 N N . GLN A 1 240 ? -8.590 -7.062 -14.100 1.00 91.38 240 GLN A N 1
ATOM 1885 C CA . GLN A 1 240 ? -8.128 -6.478 -15.363 1.00 91.38 240 GLN A CA 1
ATOM 1886 C C . GLN A 1 240 ? -6.629 -6.178 -15.326 1.00 91.38 240 GLN A C 1
ATOM 1888 O O . GLN A 1 240 ? -5.917 -6.483 -16.283 1.00 91.38 240 GLN A O 1
ATOM 1893 N N . LEU A 1 241 ? -6.144 -5.657 -14.201 1.00 88.69 241 LEU A N 1
ATOM 1894 C CA . LEU A 1 241 ? -4.735 -5.409 -13.930 1.00 88.69 241 LEU A CA 1
ATOM 1895 C C . LEU A 1 241 ? -3.886 -6.688 -14.037 1.00 88.69 241 LEU A C 1
ATOM 1897 O O . LEU A 1 241 ? -2.787 -6.630 -14.581 1.00 88.69 241 LEU A O 1
ATOM 1901 N N . LYS A 1 242 ? -4.404 -7.847 -13.609 1.00 84.50 242 LYS A N 1
ATOM 1902 C CA . LYS A 1 242 ? -3.743 -9.155 -13.792 1.00 84.50 242 LYS A CA 1
ATOM 1903 C C . LYS A 1 242 ? -3.734 -9.643 -15.242 1.00 84.50 242 LYS A C 1
ATOM 1905 O O . LYS A 1 242 ? -2.765 -10.250 -15.675 1.00 84.50 242 LYS A O 1
ATOM 1910 N N . VAL A 1 243 ? -4.808 -9.409 -15.999 1.00 80.88 243 VAL A N 1
ATOM 1911 C CA . VAL A 1 243 ? -4.936 -9.910 -17.383 1.00 80.88 243 VAL A CA 1
ATOM 1912 C C . VAL A 1 243 ? -4.150 -9.057 -18.377 1.00 80.88 243 VAL A C 1
ATOM 1914 O O . VAL A 1 243 ? -3.565 -9.588 -19.314 1.00 80.88 243 VAL A O 1
ATOM 1917 N N . LYS A 1 244 ? -4.123 -7.735 -18.185 1.00 73.38 244 LYS A N 1
ATOM 1918 C CA . LYS A 1 244 ? -3.557 -6.764 -19.138 1.00 73.38 244 LYS A CA 1
ATOM 1919 C C . LYS A 1 244 ? -2.073 -6.992 -19.456 1.00 73.38 244 LYS A C 1
ATOM 1921 O O . LYS A 1 244 ? -1.596 -6.501 -20.481 1.00 73.38 244 LYS A O 1
ATOM 1926 N N . TYR A 1 245 ? -1.349 -7.698 -18.591 1.00 66.25 245 TYR A N 1
ATOM 1927 C CA . TYR A 1 245 ? 0.105 -7.821 -18.668 1.00 66.25 245 TYR A CA 1
ATOM 1928 C C . TYR A 1 245 ? 0.641 -9.256 -18.757 1.00 66.25 245 TYR A C 1
ATOM 1930 O O . TYR A 1 245 ? 1.864 -9.419 -18.830 1.00 66.25 245 TYR A O 1
ATOM 1938 N N . GLN A 1 246 ? -0.252 -10.252 -18.817 1.00 61.44 246 GLN A N 1
ATOM 1939 C CA . GLN A 1 246 ? 0.067 -11.626 -19.233 1.00 61.44 246 GLN A CA 1
ATOM 1940 C C . GLN A 1 246 ? 0.290 -11.692 -20.748 1.00 61.44 246 GLN A C 1
ATOM 1942 O O . GLN A 1 246 ? 1.241 -12.393 -21.162 1.00 61.44 246 GLN A O 1
#

Sequence (246 aa):
MKTKTASLLLLLVVIITFIVLKLQVLGNENSGFNRTTRYRLGKYDWARTVLGMHSDGDAQARYLDGSGPIALIVVKPDNISLDGKVLGEFAARISAITGRPVSLFNQESIQNGILSDMDMDKIVEATRRAYLPGSQDVFVMYAEDFEGEDNEVGRTYKEYGMVLSDRKLKSITENATQAMDDYVLSTMLHEFGHQIGLDHNNGKDCIMNEEVESPRKAYEFSGKYTPTDFCQQELDEIRQLKVKYQ